Protein AF-A0A6N7CWQ5-F1 (afdb_monomer)

Nearest PDB structures (foldseek):
  4ajv-assembly1_A  TM=3.635E-01  e=2.392E-02  Mus musculus
  8r61-assembly6_P  TM=5.335E-01  e=4.070E-01  Homo sapiens
  2x1w-assembly1_N  TM=5.022E-01  e=2.916E-01  Homo sapiens
  3cm9-assembly1_A  TM=4.012E-01  e=1.929E+00  Homo sapiens

pLDDT: mean 80.39, std 14.47, range [28.25, 95.12]

Mean predicted aligned error: 8.42 Å

Sequence (255 aa):
MSEKRFNFAYVGDPPPGWTAHLKWSARILRLAGESIPDKELERELEREEQEQREMRAQRPPGRRVVPEFRKRPDAFLTTVDDDPVLHEPKLSIPFRTNNGLDLRFTRVKVYENGVGFDLVAREPDPDPTAGISFDTETINLGYRIRPDKAHKTRIRLVLAVSPTLGEHGYFGGAVLSNSFRQDDFPDDRNEPWLSGGGDSRGRVRDLGVIETRAHYFLSPVPTKSIVQVTVAYPEFGLKTTSIEFYAANLRPPRR

Foldseek 3Di:
DDPPPPPPPDPDDDDPVVVQVLLQVQVVCVLLVHDNPDPVSVVVVVVVVVVVVVVVVPDDPDQADDDPLQDDDPCLQPVDPPADFQDFQQDWAFWDWPVPWGWTWGRWTFHQWWIKIKIKTKDAQPDPPDDDDPDLPDADAFLADDPPDSSLRYKKKWKFAAWDQDPNGTGDGDIAISYNGQRPDDPDQPHKDKHWDDWDWDDPPVVNIIMTMTMIIIGDQRDFAKMKIWIHGVVNPTHITIDMDGSVSSDRPDD

Secondary structure (DSSP, 8-state):
----------SSSPPHHHHHHHHHHHHHHHHHTPPPS-HHHHHHHHHHHHHHHHHHHTSPSS-PPPPGGGPPPGGGSSS---S---B----EEE---SS--EEEEEEEEEETTEEEEEEEEEEE-S-TTSPPP-STTS----S---TTSS-----EEEEEES-EEETTEEE-SEEEE--S-TT---SSTTS-EEEEEEEEEEEETTTTEEEEEEEEEEES---SSEEEEEEEEGGGTEEEEEEEEEGGGGSPPP-

Radius of gyration: 19.63 Å; Cα contacts (8 Å, |Δi|>4): 475; chains: 1; bounding box: 60×44×48 Å

Structure (mmCIF, N/CA/C/O backbone):
data_AF-A0A6N7CWQ5-F1
#
_entry.id   AF-A0A6N7CWQ5-F1
#
loop_
_atom_site.group_PDB
_atom_site.id
_atom_site.type_symbol
_atom_site.label_atom_id
_atom_site.label_alt_id
_atom_site.label_comp_id
_atom_site.label_asym_id
_atom_site.label_entity_id
_atom_site.label_seq_id
_atom_site.pdbx_PDB_ins_code
_atom_site.Cartn_x
_atom_site.Cartn_y
_atom_site.Cartn_z
_atom_site.occupancy
_atom_site.B_iso_or_equiv
_atom_site.auth_seq_id
_atom_site.auth_comp_id
_atom_site.auth_asym_id
_atom_site.auth_atom_id
_atom_site.pdbx_PDB_model_num
ATOM 1 N N . MET A 1 1 ? -26.182 -13.958 -18.442 1.00 35.97 1 MET A N 1
ATOM 2 C CA . MET A 1 1 ? -26.090 -14.626 -17.125 1.00 35.97 1 MET A CA 1
ATOM 3 C C . MET A 1 1 ? -26.825 -13.752 -16.128 1.00 35.97 1 MET A C 1
ATOM 5 O O . MET A 1 1 ? -26.509 -12.575 -16.057 1.00 35.97 1 MET A O 1
ATOM 9 N N . SER A 1 2 ? -27.867 -14.268 -15.475 1.00 31.73 2 SER A N 1
ATOM 10 C CA . SER A 1 2 ? -28.721 -13.471 -14.587 1.00 31.73 2 SER A CA 1
ATOM 11 C C . SER A 1 2 ? -27.964 -13.080 -13.318 1.00 31.73 2 SER A C 1
ATOM 13 O O . SER A 1 2 ? -27.496 -13.961 -12.593 1.00 31.73 2 SER A O 1
ATOM 15 N N . GLU A 1 3 ? -27.883 -11.784 -13.030 1.00 30.81 3 GLU A N 1
ATOM 16 C CA . GLU A 1 3 ? -27.454 -11.267 -11.732 1.00 30.81 3 GLU A CA 1
ATOM 17 C C . GLU A 1 3 ? -28.433 -11.753 -10.655 1.00 30.81 3 GLU A C 1
ATOM 19 O O . GLU A 1 3 ? -29.550 -11.253 -10.528 1.00 30.81 3 GLU A O 1
ATOM 24 N N . LYS A 1 4 ? -28.038 -12.762 -9.874 1.00 28.25 4 LYS A N 1
ATOM 25 C CA . LYS A 1 4 ? -28.753 -13.098 -8.641 1.00 28.25 4 LYS A CA 1
ATOM 26 C C . LYS A 1 4 ? -28.396 -12.037 -7.601 1.00 28.25 4 LYS A C 1
ATOM 28 O O . LYS A 1 4 ? -27.382 -12.153 -6.920 1.00 28.25 4 LYS A O 1
ATOM 33 N N . ARG A 1 5 ? -29.220 -10.991 -7.498 1.00 31.61 5 ARG A N 1
ATOM 34 C CA . ARG A 1 5 ? -29.206 -10.077 -6.349 1.00 31.61 5 ARG A CA 1
ATOM 35 C C . ARG A 1 5 ? -29.659 -10.854 -5.116 1.00 31.61 5 ARG A C 1
ATOM 37 O O . ARG A 1 5 ? -30.839 -11.164 -4.979 1.00 31.61 5 ARG A O 1
ATOM 44 N N . PHE A 1 6 ? -28.726 -11.175 -4.229 1.00 32.91 6 PHE A N 1
ATOM 45 C CA . PHE A 1 6 ? -29.061 -11.599 -2.876 1.00 32.91 6 PHE A CA 1
ATOM 46 C C . PHE A 1 6 ? -29.305 -10.338 -2.043 1.00 32.91 6 PHE A C 1
ATOM 48 O O . PHE A 1 6 ? -28.366 -9.705 -1.569 1.00 32.91 6 PHE A O 1
ATOM 55 N N . ASN A 1 7 ? -30.571 -9.938 -1.915 1.00 37.53 7 ASN A N 1
ATOM 56 C CA . ASN A 1 7 ? -30.975 -8.922 -0.947 1.00 37.53 7 ASN A CA 1
ATOM 57 C C . ASN A 1 7 ? -30.961 -9.568 0.444 1.00 37.53 7 ASN A C 1
ATOM 59 O O . ASN A 1 7 ? -31.925 -10.228 0.826 1.00 37.53 7 ASN A O 1
ATOM 63 N N . PHE A 1 8 ? -29.879 -9.397 1.200 1.00 43.81 8 PHE A N 1
ATOM 64 C CA . PHE A 1 8 ? -29.897 -9.671 2.635 1.00 43.81 8 PHE A CA 1
ATOM 65 C C . PHE A 1 8 ? -30.475 -8.443 3.340 1.00 43.81 8 PHE A C 1
ATOM 67 O O . PHE A 1 8 ? -29.746 -7.533 3.720 1.00 43.81 8 PHE A O 1
ATOM 74 N N . ALA A 1 9 ? -31.800 -8.388 3.469 1.00 43.47 9 ALA A N 1
ATOM 75 C CA . ALA A 1 9 ? -32.417 -7.505 4.448 1.00 43.47 9 ALA A CA 1
ATOM 76 C C . ALA A 1 9 ? -32.269 -8.181 5.817 1.00 43.47 9 ALA A C 1
ATOM 78 O O . ALA A 1 9 ? -32.918 -9.194 6.081 1.00 43.47 9 ALA A O 1
ATOM 79 N N . TYR A 1 10 ? -31.376 -7.667 6.661 1.00 44.97 10 TYR A N 1
ATOM 80 C CA . TYR A 1 10 ? -31.364 -8.042 8.072 1.00 44.97 10 TYR A CA 1
ATOM 81 C C . TYR A 1 10 ? -32.631 -7.486 8.730 1.00 44.97 10 TYR A C 1
ATOM 83 O O . TYR A 1 10 ? -32.974 -6.318 8.553 1.00 44.97 10 TYR A O 1
ATOM 91 N N . VAL A 1 11 ? -33.343 -8.332 9.473 1.00 42.12 11 VAL A N 1
ATOM 92 C CA . VAL A 1 11 ? -34.404 -7.883 10.379 1.00 42.12 11 VAL A CA 1
ATOM 93 C C . VAL A 1 11 ? -33.740 -7.615 11.728 1.00 42.12 11 VAL A C 1
ATOM 95 O O . VAL A 1 11 ? -33.379 -8.558 12.428 1.00 42.12 11 VAL A O 1
ATOM 98 N N . GLY A 1 12 ? -33.552 -6.337 12.059 1.00 57.22 12 GLY A N 1
ATOM 99 C CA . GLY A 1 12 ? -32.842 -5.877 13.260 1.00 57.22 12 GLY A CA 1
ATOM 100 C C . GLY A 1 12 ? -31.445 -5.321 12.966 1.00 57.22 12 GLY A C 1
ATOM 101 O O . GLY A 1 12 ? -30.999 -5.325 11.818 1.00 57.22 12 GLY A O 1
ATOM 102 N N . ASP A 1 13 ? -30.766 -4.833 14.006 1.00 60.81 13 ASP A N 1
ATOM 103 C CA . ASP A 1 13 ? -29.409 -4.299 13.870 1.00 60.81 13 ASP A CA 1
ATOM 104 C C . ASP A 1 13 ? -28.429 -5.423 13.485 1.00 60.81 13 ASP A C 1
ATOM 106 O O . ASP A 1 13 ? -28.431 -6.488 14.117 1.00 60.81 13 ASP A O 1
ATOM 110 N N . PRO A 1 14 ? -27.582 -5.228 12.458 1.00 69.06 14 PRO A N 1
ATOM 111 C CA . PRO A 1 14 ? -26.591 -6.223 12.087 1.00 69.06 14 PRO A CA 1
ATOM 112 C C . PRO A 1 14 ? -25.614 -6.496 13.244 1.00 69.06 14 PRO A C 1
ATOM 114 O O . PRO A 1 14 ? -25.283 -5.584 14.010 1.00 69.06 14 PRO A O 1
ATOM 117 N N . PRO A 1 15 ? -25.088 -7.731 13.366 1.00 78.62 15 PRO A N 1
ATOM 118 C CA . PRO A 1 15 ? -24.106 -8.060 14.392 1.00 78.62 15 PRO A CA 1
ATOM 119 C C . PRO A 1 15 ? -22.894 -7.111 14.349 1.00 78.62 15 PRO A C 1
ATOM 121 O O . PRO A 1 15 ? -22.420 -6.788 13.256 1.00 78.62 15 PRO A O 1
ATOM 124 N N . PRO A 1 16 ? -22.297 -6.731 15.498 1.00 79.25 16 PRO A N 1
ATOM 125 C CA . PRO A 1 16 ? -21.165 -5.799 15.530 1.00 79.25 16 PRO A CA 1
ATOM 126 C C . PRO A 1 16 ? -19.983 -6.205 14.634 1.00 79.25 16 PRO A C 1
ATOM 128 O O . PRO A 1 16 ? -19.343 -5.350 14.024 1.00 79.25 16 PRO A O 1
ATOM 131 N N . GLY A 1 17 ? -19.709 -7.510 14.513 1.00 79.69 17 GLY A N 1
ATOM 132 C CA . GLY A 1 17 ? -18.660 -8.036 13.633 1.00 79.69 17 GLY A CA 1
ATOM 133 C C . GLY A 1 17 ? -18.952 -7.837 12.140 1.00 79.69 17 GLY A C 1
ATOM 134 O O . GLY A 1 17 ? -18.036 -7.536 11.377 1.00 79.69 17 GLY A O 1
ATOM 135 N N . TRP A 1 18 ? -20.220 -7.938 11.726 1.00 83.50 18 TRP A N 1
ATOM 136 C CA . TRP A 1 18 ? -20.648 -7.655 10.352 1.00 83.50 18 TRP A CA 1
ATOM 137 C C . TRP A 1 18 ? -20.498 -6.169 10.036 1.00 83.50 18 TRP A C 1
ATOM 139 O O . TRP A 1 18 ? -19.882 -5.808 9.038 1.00 83.50 18 TRP A O 1
ATOM 149 N N . THR A 1 19 ? -20.968 -5.299 10.931 1.00 84.88 19 THR A N 1
ATOM 150 C CA . THR A 1 19 ? -20.830 -3.843 10.788 1.00 84.88 19 THR A CA 1
ATOM 151 C C . THR A 1 19 ? -19.361 -3.421 10.705 1.00 84.88 19 THR A C 1
ATOM 153 O O . THR A 1 19 ? -18.986 -2.626 9.843 1.00 84.88 19 THR A O 1
ATOM 156 N N . ALA A 1 20 ? -18.496 -4.001 11.545 1.00 85.38 20 ALA A N 1
ATOM 157 C CA . ALA A 1 20 ? -17.058 -3.750 11.498 1.00 85.38 20 ALA A CA 1
ATOM 158 C C . ALA A 1 20 ? -16.427 -4.204 10.170 1.00 85.38 20 ALA A C 1
ATOM 160 O O . ALA A 1 20 ? -15.597 -3.483 9.611 1.00 85.38 20 ALA A O 1
ATOM 161 N N . HIS A 1 21 ? -16.834 -5.365 9.650 1.00 87.69 21 HIS A N 1
ATOM 162 C CA . HIS A 1 21 ? -16.406 -5.851 8.339 1.00 87.69 21 HIS A CA 1
ATOM 163 C C . HIS A 1 21 ? -16.871 -4.930 7.204 1.00 87.69 21 HIS A C 1
ATOM 165 O O . HIS A 1 21 ? -16.056 -4.537 6.370 1.00 87.69 21 HIS A O 1
ATOM 171 N N . LEU A 1 22 ? -18.144 -4.524 7.192 1.00 89.50 22 LEU A N 1
ATOM 172 C CA . LEU A 1 22 ? -18.682 -3.609 6.185 1.00 89.50 22 LEU A CA 1
ATOM 173 C C . LEU A 1 22 ? -17.919 -2.284 6.171 1.00 89.50 22 LEU A C 1
ATOM 175 O O . LEU A 1 22 ? -17.468 -1.845 5.113 1.00 89.50 22 LEU A O 1
ATOM 179 N N . LYS A 1 23 ? -17.706 -1.680 7.345 1.00 90.00 23 LYS A N 1
ATOM 180 C CA . LYS A 1 23 ? -16.960 -0.423 7.475 1.00 90.00 23 LYS A CA 1
ATOM 181 C C . LYS A 1 23 ? -15.514 -0.561 7.009 1.00 90.00 23 LYS A C 1
ATOM 183 O O . LYS A 1 23 ? -15.007 0.315 6.309 1.00 90.00 23 LYS A O 1
ATOM 188 N N . TRP A 1 24 ? -14.854 -1.666 7.352 1.00 90.69 24 TRP A N 1
ATOM 189 C CA . TRP A 1 24 ? -13.504 -1.964 6.877 1.00 90.69 24 TRP A CA 1
ATOM 190 C C . TRP A 1 24 ? -13.457 -2.104 5.348 1.00 90.69 24 TRP A C 1
ATOM 192 O O . TRP A 1 24 ? -12.655 -1.436 4.695 1.00 90.69 24 TRP A O 1
ATOM 202 N N . SER A 1 25 ? -14.370 -2.879 4.763 1.00 89.38 25 SER A N 1
ATOM 203 C CA . SER A 1 25 ? -14.467 -3.082 3.313 1.00 89.38 25 SER A CA 1
ATOM 204 C C . SER A 1 25 ? -14.767 -1.777 2.569 1.00 89.38 25 SER A C 1
ATOM 206 O O . SER A 1 25 ? -14.136 -1.485 1.554 1.00 89.38 25 SER A O 1
ATOM 208 N N . ALA A 1 26 ? -15.659 -0.938 3.099 1.00 90.94 26 ALA A N 1
ATOM 209 C CA . ALA A 1 26 ? -15.965 0.369 2.522 1.00 90.94 26 ALA A CA 1
ATOM 210 C C . ALA A 1 26 ? -14.763 1.325 2.542 1.00 90.94 26 ALA A C 1
ATOM 212 O O . ALA A 1 26 ? -14.552 2.053 1.572 1.00 90.94 26 ALA A O 1
ATOM 213 N N . ARG A 1 27 ? -13.922 1.288 3.589 1.00 90.69 27 ARG A N 1
ATOM 214 C CA . ARG A 1 27 ? -12.658 2.050 3.622 1.00 90.69 27 ARG A CA 1
ATOM 215 C C . ARG A 1 27 ? -11.710 1.621 2.503 1.00 90.69 27 ARG A C 1
ATOM 217 O O . ARG A 1 27 ? -11.135 2.486 1.845 1.00 90.69 27 ARG A O 1
ATOM 224 N N . ILE A 1 28 ? -11.576 0.315 2.256 1.00 89.69 28 ILE A N 1
ATOM 225 C CA . ILE A 1 28 ? -10.759 -0.206 1.150 1.00 89.69 28 ILE A CA 1
ATOM 226 C C . ILE A 1 28 ? -11.309 0.270 -0.199 1.00 89.69 28 ILE A C 1
ATOM 228 O O . ILE A 1 28 ? -10.545 0.817 -0.990 1.00 89.69 28 ILE A O 1
ATOM 232 N N . LEU A 1 29 ? -12.618 0.123 -0.441 1.00 89.25 29 LEU A N 1
ATOM 233 C CA . LEU A 1 29 ? -13.261 0.559 -1.689 1.00 89.25 29 LEU A CA 1
ATOM 234 C C . LEU A 1 29 ? -13.058 2.059 -1.937 1.00 89.25 29 LEU A C 1
ATOM 236 O O . LEU A 1 29 ? -12.601 2.446 -3.010 1.00 89.25 29 LEU A O 1
ATOM 240 N N . ARG A 1 30 ? -13.291 2.897 -0.920 1.00 87.81 30 ARG A N 1
ATOM 241 C CA . ARG A 1 30 ? -13.072 4.349 -1.002 1.00 87.81 30 ARG A CA 1
ATOM 242 C C . ARG A 1 30 ? -11.642 4.685 -1.410 1.00 87.81 30 ARG A C 1
ATOM 244 O O . ARG A 1 30 ? -11.429 5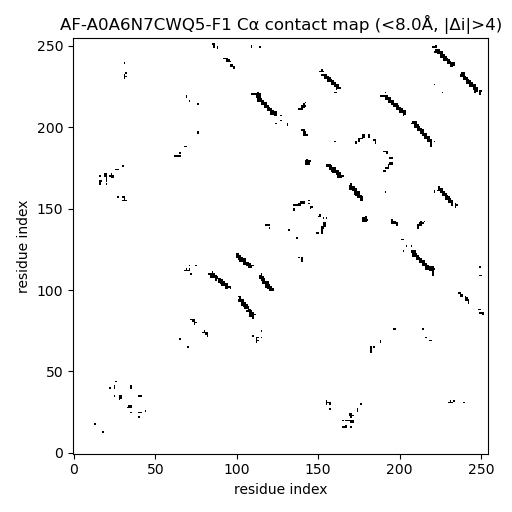.463 -2.336 1.00 87.81 30 ARG A O 1
ATOM 251 N N . LEU A 1 31 ? -10.658 4.098 -0.726 1.00 86.19 31 LEU A N 1
ATOM 252 C CA . LEU A 1 31 ? -9.240 4.343 -1.002 1.00 86.19 31 LEU A CA 1
ATOM 253 C C . LEU A 1 31 ? -8.804 3.783 -2.359 1.00 86.19 31 LEU A C 1
ATOM 255 O O . LEU A 1 31 ? -7.906 4.344 -2.982 1.00 86.19 31 LEU A O 1
ATOM 259 N N . ALA A 1 32 ? -9.457 2.724 -2.836 1.00 84.88 32 ALA A N 1
ATOM 260 C CA . ALA A 1 32 ? -9.294 2.177 -4.178 1.00 84.88 32 ALA A CA 1
ATOM 261 C C . ALA A 1 32 ? -10.001 3.009 -5.267 1.00 84.88 32 ALA A C 1
ATOM 263 O O . ALA A 1 32 ? -9.770 2.769 -6.451 1.00 84.88 32 ALA A O 1
ATOM 264 N N . GLY A 1 33 ? -10.793 4.024 -4.897 1.00 82.56 33 GLY A N 1
ATOM 265 C CA . GLY A 1 33 ? -11.571 4.840 -5.833 1.00 82.56 33 GLY A CA 1
ATOM 266 C C . GLY A 1 33 ? -12.791 4.119 -6.411 1.00 82.56 33 GLY A C 1
ATOM 267 O O . GLY A 1 33 ? -13.306 4.538 -7.443 1.00 82.56 33 GLY A O 1
ATOM 268 N N . GLU A 1 34 ? -13.231 3.044 -5.761 1.00 84.62 34 GLU A N 1
ATOM 269 C CA . GLU A 1 34 ? -14.404 2.260 -6.132 1.00 84.62 34 GLU A CA 1
ATOM 270 C C . GLU A 1 34 ? -15.658 2.802 -5.436 1.00 84.62 34 GLU A C 1
ATOM 272 O O . GLU A 1 34 ? -15.599 3.377 -4.345 1.00 84.62 34 GLU A O 1
ATOM 277 N N . SER A 1 35 ? -16.822 2.595 -6.052 1.00 85.81 35 SER A N 1
ATOM 278 C CA . SER A 1 35 ? -18.096 3.002 -5.457 1.00 85.81 35 SER A CA 1
ATOM 279 C C . SER A 1 35 ? -18.410 2.177 -4.209 1.00 85.81 35 SER A C 1
ATOM 281 O O . SER A 1 35 ? -18.414 0.945 -4.273 1.00 85.81 35 SER A O 1
ATOM 283 N N . ILE A 1 36 ? -18.763 2.839 -3.106 1.00 89.81 36 ILE A N 1
ATOM 284 C CA . ILE A 1 36 ? -19.319 2.166 -1.930 1.00 89.81 36 ILE A CA 1
ATOM 285 C C . ILE A 1 36 ? -20.810 1.883 -2.199 1.00 89.81 36 ILE A C 1
ATOM 287 O O . ILE A 1 36 ? -21.558 2.825 -2.477 1.00 89.81 36 ILE A O 1
ATOM 291 N N . PRO A 1 37 ? -21.271 0.616 -2.136 1.00 86.81 37 PRO A N 1
ATOM 292 C CA . PRO A 1 37 ? -22.675 0.283 -2.401 1.00 86.81 37 PRO A CA 1
ATOM 293 C C . PRO A 1 37 ? -23.654 0.889 -1.386 1.00 86.81 37 PRO A C 1
ATOM 295 O O . PRO A 1 37 ? -24.758 1.287 -1.753 1.00 86.81 37 PRO A O 1
ATOM 298 N N . ASP A 1 38 ? -23.247 0.960 -0.118 1.00 88.19 38 ASP A N 1
ATOM 299 C CA . ASP A 1 38 ? -24.038 1.506 0.982 1.00 88.19 38 ASP A CA 1
ATOM 300 C C . ASP A 1 38 ? -23.817 3.023 1.119 1.00 88.19 38 ASP A C 1
ATOM 302 O O . ASP A 1 38 ? -22.726 3.489 1.457 1.00 88.19 38 ASP A O 1
ATOM 306 N N . LYS A 1 39 ? -24.873 3.800 0.857 1.00 88.56 39 LYS A N 1
ATOM 307 C CA . LYS A 1 39 ? -24.839 5.269 0.886 1.00 88.56 39 LYS A CA 1
ATOM 308 C C . LYS A 1 39 ? -24.814 5.861 2.288 1.00 88.56 39 LYS A C 1
ATOM 310 O O . LYS A 1 39 ? -24.352 6.991 2.445 1.00 88.56 39 LYS A O 1
ATOM 315 N N . GLU A 1 40 ? -25.298 5.147 3.295 1.00 89.25 40 GLU A N 1
ATOM 316 C CA . GLU A 1 40 ? -25.188 5.603 4.680 1.00 89.25 40 GLU A CA 1
ATOM 317 C C . GLU A 1 40 ? -23.746 5.457 5.156 1.00 89.25 40 GLU A C 1
ATOM 319 O O . GLU A 1 40 ? -23.171 6.410 5.687 1.00 89.25 40 GLU A O 1
ATOM 324 N N . LEU A 1 41 ? -23.126 4.318 4.841 1.00 89.25 41 LEU A N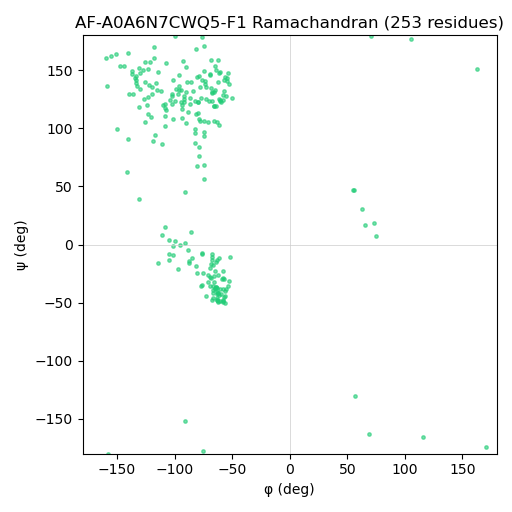 1
ATOM 325 C CA . LEU A 1 41 ? -21.725 4.057 5.148 1.00 89.25 41 LEU A CA 1
ATOM 326 C C . LEU A 1 41 ? -20.772 4.993 4.387 1.00 89.25 41 LEU A C 1
ATOM 328 O O . LEU A 1 41 ? -19.785 5.467 4.949 1.00 89.25 41 LEU A O 1
ATOM 332 N N . GLU A 1 42 ? -21.076 5.310 3.125 1.00 90.38 42 GLU A N 1
ATOM 333 C CA . GLU A 1 42 ? -20.329 6.306 2.345 1.00 90.38 42 GLU A CA 1
ATOM 334 C C . GLU A 1 42 ? -20.321 7.678 3.038 1.00 90.38 42 GLU A C 1
ATOM 336 O O . GLU A 1 42 ? -19.246 8.246 3.250 1.00 90.38 42 GLU A O 1
ATOM 341 N N . ARG A 1 43 ? -21.493 8.169 3.468 1.00 92.50 43 ARG A N 1
ATOM 342 C CA . ARG A 1 43 ? -21.635 9.444 4.196 1.00 92.50 43 ARG A CA 1
ATOM 343 C C . ARG A 1 43 ? -20.952 9.420 5.558 1.00 92.50 43 ARG A C 1
ATOM 345 O O . ARG A 1 43 ? -20.396 10.428 5.987 1.00 92.50 43 ARG A O 1
ATOM 352 N N . GLU A 1 44 ? -20.996 8.294 6.264 1.00 92.31 44 GLU A N 1
ATOM 353 C CA . GLU A 1 44 ? -20.278 8.139 7.529 1.00 92.31 44 GLU A CA 1
ATOM 354 C C . GLU A 1 44 ? -18.770 8.318 7.330 1.00 92.31 44 GLU A C 1
ATOM 356 O O . GLU A 1 44 ? -18.160 9.131 8.022 1.00 92.31 44 GLU A O 1
ATOM 361 N N . LEU A 1 45 ? -18.188 7.644 6.333 1.00 90.81 45 LEU A N 1
ATOM 362 C CA . LEU A 1 45 ? -16.767 7.780 6.007 1.00 90.81 45 LEU A CA 1
ATOM 363 C C . LEU A 1 45 ? -16.402 9.185 5.499 1.00 90.81 45 LEU A C 1
ATOM 365 O O . LEU A 1 45 ? -15.292 9.650 5.749 1.00 90.81 45 LEU A O 1
ATOM 369 N N . GLU A 1 46 ? -17.311 9.878 4.805 1.00 90.56 46 GLU A N 1
ATOM 370 C CA . GLU A 1 46 ? -17.117 11.287 4.426 1.00 90.56 46 GLU A CA 1
ATOM 371 C C . GLU A 1 46 ? -17.006 12.205 5.642 1.00 90.56 46 GLU A C 1
ATOM 373 O O . GLU A 1 46 ? -16.123 13.063 5.667 1.00 90.56 46 GLU A O 1
ATOM 378 N N . ARG A 1 47 ? -17.856 12.007 6.656 1.00 91.81 47 ARG A N 1
ATOM 379 C CA . ARG A 1 47 ? -17.786 12.768 7.911 1.00 91.81 47 ARG A CA 1
ATOM 380 C C . ARG A 1 47 ? -16.478 12.504 8.651 1.00 91.81 47 ARG A C 1
ATOM 382 O O . ARG A 1 47 ? -15.795 13.463 8.992 1.00 91.81 47 ARG A O 1
ATOM 389 N N . GLU A 1 48 ? -16.082 11.237 8.804 1.00 90.19 48 GLU A N 1
ATOM 390 C CA . GLU A 1 48 ? -14.798 10.880 9.433 1.00 90.19 48 GLU A CA 1
ATOM 391 C C . GLU A 1 48 ? -13.612 11.541 8.715 1.00 90.19 48 GLU A C 1
ATOM 393 O O . GLU A 1 48 ? -12.703 12.082 9.345 1.00 90.19 48 GLU A O 1
ATOM 398 N N . GLU A 1 49 ? -13.606 11.519 7.380 1.00 85.25 49 GLU A N 1
ATOM 399 C CA . GLU A 1 49 ? -12.529 12.136 6.609 1.00 85.25 49 GLU A CA 1
ATOM 400 C C . GLU A 1 49 ? -12.519 13.661 6.763 1.00 85.25 49 GLU A C 1
ATOM 402 O O . GLU A 1 49 ? -11.444 14.260 6.862 1.00 85.25 49 GLU A O 1
ATOM 407 N N . GLN A 1 50 ? -13.694 14.290 6.788 1.00 86.19 50 GLN A N 1
ATOM 408 C CA . GLN A 1 50 ? -13.827 15.727 6.987 1.00 86.19 50 GLN A CA 1
ATOM 409 C C . GLN A 1 50 ? -13.316 16.146 8.371 1.00 86.19 50 GLN A C 1
ATOM 411 O O . GLN A 1 50 ? -12.483 17.047 8.454 1.00 86.19 50 GLN A O 1
ATOM 416 N N . GLU A 1 51 ? -13.699 15.432 9.429 1.00 88.44 51 GLU A N 1
ATOM 417 C CA . GLU A 1 51 ? -13.185 15.645 10.787 1.00 88.44 51 GLU A CA 1
ATOM 418 C C . GLU A 1 51 ? -11.658 15.505 10.832 1.00 88.44 51 GLU A C 1
ATOM 420 O O . GLU A 1 51 ? -10.952 16.370 11.354 1.00 88.44 51 GLU A O 1
ATOM 425 N N . GLN A 1 52 ? -11.105 14.468 10.193 1.00 82.50 52 GLN A N 1
ATOM 426 C CA . GLN A 1 52 ? -9.654 14.302 10.092 1.00 82.50 52 GLN A CA 1
ATOM 427 C C . GLN A 1 52 ? -8.984 15.432 9.304 1.00 82.50 52 GLN A C 1
ATOM 429 O O . GLN A 1 52 ? -7.850 15.813 9.601 1.00 82.50 52 GLN A O 1
ATOM 434 N N . ARG A 1 53 ? -9.614 15.946 8.243 1.00 81.19 53 ARG A N 1
ATOM 435 C CA . ARG A 1 53 ? -9.090 17.086 7.474 1.00 81.19 53 ARG A CA 1
ATOM 436 C C . ARG A 1 53 ? -9.087 18.356 8.316 1.00 81.19 53 ARG A C 1
ATOM 438 O O . ARG A 1 53 ? -8.095 19.078 8.282 1.00 81.19 53 ARG A O 1
ATOM 445 N N . GLU A 1 54 ? -10.133 18.596 9.094 1.00 85.62 54 GLU A N 1
ATOM 446 C CA . GLU A 1 54 ? -10.241 19.745 9.994 1.00 85.62 54 GLU A CA 1
ATOM 447 C C . GLU A 1 54 ? -9.218 19.672 11.128 1.00 85.62 54 GLU A C 1
ATOM 449 O O . GLU A 1 54 ? -8.472 20.629 11.333 1.00 85.62 54 GLU A O 1
ATOM 454 N N . MET A 1 55 ? -9.072 18.512 11.779 1.00 81.50 55 MET A N 1
ATOM 455 C CA . MET A 1 55 ? -8.011 18.287 12.768 1.00 81.50 55 MET A CA 1
ATOM 456 C C . MET A 1 55 ? -6.619 18.537 12.176 1.00 81.50 55 MET A C 1
ATOM 458 O O . MET A 1 55 ? -5.757 19.131 12.821 1.00 81.50 55 MET A O 1
ATOM 462 N N . ARG A 1 56 ? -6.385 18.119 10.924 1.00 76.62 56 ARG A N 1
ATOM 463 C CA . ARG A 1 56 ? -5.122 18.375 10.214 1.00 76.62 56 ARG A CA 1
ATOM 464 C C . ARG A 1 56 ? -4.933 19.846 9.856 1.00 76.62 56 ARG A C 1
ATOM 466 O O . ARG A 1 56 ? -3.801 20.319 9.896 1.00 76.62 56 ARG A O 1
ATOM 473 N N . ALA A 1 57 ? -6.001 20.559 9.508 1.00 76.50 57 ALA A N 1
ATOM 474 C CA . ALA A 1 57 ? -5.964 21.982 9.181 1.00 76.50 57 ALA A CA 1
ATOM 475 C C . ALA A 1 57 ? -5.678 22.863 10.408 1.00 76.50 57 ALA A C 1
ATOM 477 O O . ALA A 1 57 ? -5.083 23.925 10.260 1.00 76.50 57 ALA A O 1
ATOM 478 N N . GLN A 1 58 ? -6.048 22.408 11.609 1.00 79.94 58 GLN A N 1
ATOM 479 C CA . GLN A 1 58 ? -5.755 23.094 12.873 1.00 79.94 58 GLN A CA 1
ATOM 480 C C . GLN A 1 58 ? -4.295 22.940 13.334 1.00 79.94 58 GLN A C 1
ATOM 482 O O . GLN A 1 58 ? -3.884 23.580 14.303 1.00 79.94 58 GLN A O 1
ATOM 487 N N . ARG A 1 59 ? -3.490 22.096 12.672 1.00 73.44 59 ARG A N 1
ATOM 488 C CA . ARG A 1 59 ? -2.083 21.897 13.047 1.00 73.44 59 ARG A CA 1
ATOM 489 C C . ARG A 1 59 ? -1.253 23.155 12.739 1.00 73.44 59 ARG A C 1
ATOM 491 O O . ARG A 1 59 ? -1.510 23.814 11.729 1.00 73.44 59 ARG A O 1
ATOM 498 N N . PRO A 1 60 ? -0.234 23.480 13.562 1.00 72.69 60 PRO A N 1
ATOM 499 C CA . PRO A 1 60 ? 0.611 24.648 13.343 1.00 72.69 60 PRO A CA 1
ATOM 500 C C . PRO A 1 60 ? 1.231 24.661 11.937 1.00 72.69 60 PRO A C 1
ATOM 502 O O . PRO A 1 60 ? 1.668 23.611 11.454 1.00 72.69 60 PRO A O 1
ATOM 505 N N . PRO A 1 61 ? 1.314 25.831 11.281 1.00 59.28 61 PRO A N 1
ATOM 506 C CA . PRO A 1 61 ? 1.946 25.946 9.976 1.00 59.28 61 PRO A CA 1
ATOM 507 C C . PRO A 1 61 ? 3.447 25.649 10.088 1.00 59.28 61 PRO A C 1
ATOM 509 O O . PRO A 1 61 ? 4.184 26.331 10.796 1.00 59.28 61 PRO A O 1
ATOM 512 N N . GLY A 1 62 ? 3.906 24.620 9.378 1.00 62.16 62 GLY A N 1
ATOM 513 C CA . GLY A 1 62 ? 5.309 24.217 9.347 1.00 62.16 62 GLY A CA 1
ATOM 514 C C . GLY A 1 62 ? 5.478 22.793 8.823 1.00 62.16 62 GLY A C 1
ATOM 515 O O . GLY A 1 62 ? 4.595 21.952 8.971 1.00 62.16 62 GLY A O 1
ATOM 516 N N . ARG A 1 63 ? 6.622 22.507 8.191 1.00 67.94 63 ARG A N 1
ATOM 517 C CA . ARG A 1 63 ? 6.950 21.152 7.732 1.00 67.94 63 ARG A CA 1
ATOM 518 C C . ARG A 1 63 ? 7.331 20.320 8.957 1.00 67.94 63 ARG A C 1
ATOM 520 O O . ARG A 1 63 ? 8.405 20.528 9.517 1.00 67.94 63 ARG A O 1
ATOM 527 N N . ARG A 1 64 ? 6.456 19.407 9.394 1.00 81.12 64 ARG A N 1
ATOM 528 C CA . ARG A 1 64 ? 6.772 18.483 10.494 1.00 81.12 64 ARG A CA 1
ATOM 529 C C . ARG A 1 64 ? 8.016 17.672 10.121 1.00 81.12 64 ARG A C 1
ATOM 531 O O . ARG A 1 64 ? 8.086 17.101 9.031 1.00 81.12 64 ARG A O 1
ATOM 538 N N . VAL A 1 65 ? 9.004 17.646 11.011 1.00 85.81 65 VAL A N 1
ATOM 539 C CA . VAL A 1 65 ? 10.208 16.827 10.837 1.00 85.81 65 VAL A CA 1
ATOM 540 C C . VAL A 1 65 ? 9.857 15.400 11.230 1.00 85.81 65 VAL A C 1
ATOM 542 O O . VAL A 1 65 ? 9.393 15.171 12.345 1.00 85.81 65 VAL A O 1
ATOM 545 N N . VAL A 1 66 ? 10.045 14.454 10.309 1.00 86.69 66 VAL A N 1
ATOM 546 C CA . VAL A 1 66 ? 9.794 13.031 10.573 1.00 86.69 66 VAL A CA 1
ATOM 547 C C . VAL A 1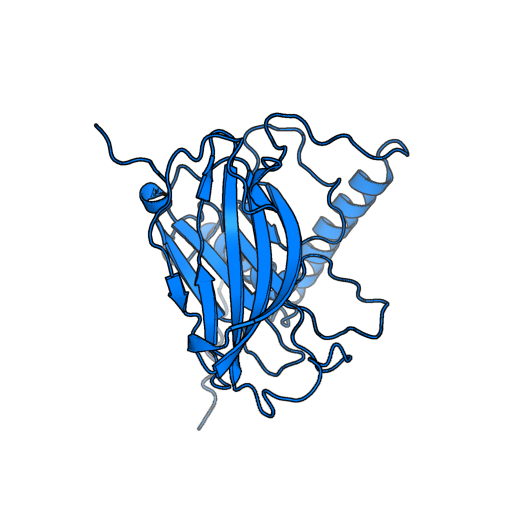 66 ? 10.717 12.577 11.712 1.00 86.69 66 VAL A C 1
ATOM 549 O O . VAL A 1 66 ? 11.931 12.740 11.57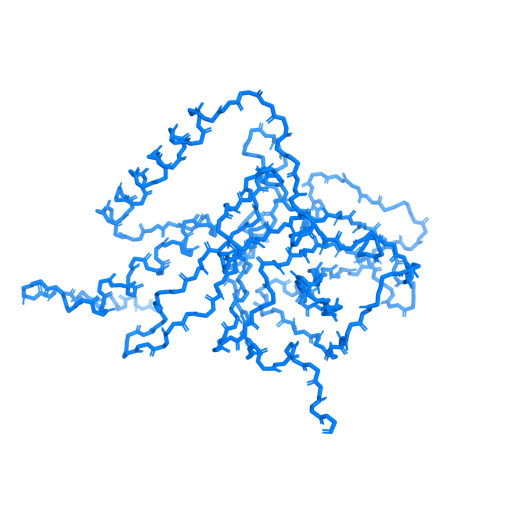8 1.00 86.69 66 VAL A O 1
ATOM 552 N N . PRO A 1 67 ? 10.184 12.022 12.816 1.00 88.44 67 PRO A N 1
ATOM 553 C CA . PRO A 1 67 ? 11.004 11.531 13.914 1.00 88.44 67 PRO A CA 1
ATOM 554 C C . PRO A 1 67 ? 11.931 10.405 13.461 1.00 88.44 67 PRO A C 1
ATOM 556 O O . PRO A 1 67 ? 11.539 9.584 12.632 1.00 88.44 67 PRO A O 1
ATOM 559 N N . GLU A 1 68 ? 13.115 10.303 14.065 1.00 87.38 68 GLU A N 1
ATOM 560 C CA . GLU A 1 68 ? 14.131 9.309 13.684 1.00 87.38 68 GLU A CA 1
ATOM 561 C C . GLU A 1 68 ? 13.592 7.867 13.714 1.00 87.38 68 GLU A C 1
ATOM 563 O O . GLU A 1 68 ? 13.812 7.077 12.801 1.00 87.38 68 GLU A O 1
ATOM 568 N N . PHE A 1 69 ? 12.741 7.546 14.694 1.00 86.62 69 PHE A N 1
ATOM 569 C CA . PHE A 1 69 ? 12.108 6.228 14.810 1.00 86.62 69 PHE A CA 1
ATOM 570 C C . PHE A 1 69 ? 11.099 5.895 13.691 1.00 86.62 69 PHE A C 1
ATOM 572 O O . PHE A 1 69 ? 10.614 4.768 13.645 1.00 86.62 69 PHE A O 1
ATOM 579 N N . ARG A 1 70 ? 10.745 6.852 12.822 1.00 87.88 70 ARG A N 1
ATOM 580 C CA . ARG A 1 70 ? 9.921 6.649 11.612 1.00 87.88 70 ARG A CA 1
ATOM 581 C C . ARG A 1 70 ? 10.684 6.911 10.324 1.00 87.88 70 ARG A C 1
ATOM 583 O O . ARG A 1 70 ? 10.183 6.592 9.244 1.00 87.88 70 ARG A O 1
ATOM 590 N N . LYS A 1 71 ? 11.832 7.578 10.422 1.00 85.62 71 LYS A N 1
ATOM 591 C CA . LYS A 1 71 ? 12.583 8.057 9.274 1.00 85.62 71 LYS A CA 1
ATOM 592 C C . LYS A 1 71 ? 13.087 6.849 8.500 1.00 85.62 71 LYS A C 1
ATOM 594 O O . LYS A 1 71 ? 13.817 6.022 9.031 1.00 85.62 71 LYS A O 1
ATOM 599 N N . ARG A 1 72 ? 12.674 6.727 7.242 1.00 83.19 72 ARG A N 1
ATOM 600 C CA . ARG A 1 72 ? 13.241 5.692 6.378 1.00 83.19 72 ARG A CA 1
ATOM 601 C C . ARG A 1 72 ? 14.773 5.862 6.318 1.00 83.19 72 ARG A C 1
ATOM 603 O O . ARG A 1 72 ? 15.218 7.010 6.255 1.00 83.19 72 ARG A O 1
ATOM 610 N N . PRO A 1 73 ? 15.535 4.764 6.306 1.00 79.31 73 PRO A N 1
ATOM 611 C CA . PRO A 1 73 ? 16.981 4.787 6.093 1.00 79.31 73 PRO A CA 1
ATOM 612 C C . PRO A 1 73 ? 17.347 5.542 4.806 1.00 79.31 73 PRO A C 1
ATOM 614 O O . PRO A 1 73 ? 16.584 5.498 3.838 1.00 79.31 73 PRO A O 1
ATOM 617 N N . ASP A 1 74 ? 18.491 6.221 4.751 1.00 68.06 74 ASP A N 1
ATOM 618 C CA . ASP A 1 74 ? 18.897 6.960 3.541 1.00 68.06 74 ASP A CA 1
ATOM 619 C C . ASP A 1 74 ? 19.296 5.977 2.421 1.00 68.06 74 ASP A C 1
ATOM 621 O O . ASP A 1 74 ? 18.958 6.181 1.247 1.00 68.06 74 ASP A O 1
ATOM 625 N N . ALA A 1 75 ? 19.860 4.826 2.812 1.00 59.84 75 ALA A N 1
ATOM 626 C CA . ALA A 1 75 ? 20.124 3.667 1.954 1.00 59.84 75 ALA A CA 1
ATOM 627 C C . ALA A 1 75 ? 18.857 3.038 1.340 1.00 59.84 75 ALA A C 1
ATOM 629 O O . ALA A 1 75 ? 18.932 2.209 0.438 1.00 59.84 75 ALA A O 1
ATOM 630 N N . PHE A 1 76 ? 17.660 3.417 1.797 1.00 59.31 76 PHE A N 1
ATOM 631 C CA . PHE A 1 76 ? 16.406 2.924 1.227 1.00 59.31 76 PHE A CA 1
ATOM 632 C C . PHE A 1 76 ? 16.187 3.386 -0.226 1.00 59.31 76 PHE A C 1
ATOM 634 O O . PHE A 1 76 ? 15.490 2.719 -0.989 1.00 59.31 76 PHE A O 1
ATOM 641 N N . LEU A 1 77 ? 16.756 4.533 -0.618 1.00 60.59 77 LEU A N 1
ATOM 642 C CA . LEU A 1 77 ? 16.619 5.094 -1.971 1.00 60.59 77 LEU A CA 1
ATOM 643 C C . LEU A 1 77 ? 17.872 4.914 -2.836 1.00 60.59 77 LEU A C 1
ATOM 645 O O . LEU A 1 77 ? 17.837 5.222 -4.028 1.00 60.59 77 LEU A O 1
ATOM 649 N N . THR A 1 78 ? 18.974 4.444 -2.254 1.00 54.09 78 THR A N 1
ATOM 650 C CA . THR A 1 78 ? 20.259 4.274 -2.933 1.00 54.09 78 THR A CA 1
ATOM 651 C C . THR A 1 78 ? 20.661 2.800 -2.928 1.00 54.09 78 THR A C 1
ATOM 653 O O . THR A 1 78 ? 20.149 1.985 -2.171 1.00 54.09 78 THR A O 1
ATOM 656 N N . THR A 1 79 ? 21.565 2.410 -3.821 1.00 49.69 79 THR A N 1
ATOM 657 C CA . THR A 1 79 ? 22.141 1.053 -3.838 1.00 49.69 79 THR A CA 1
ATOM 658 C C . THR A 1 79 ? 23.347 0.919 -2.902 1.00 49.69 79 THR A C 1
ATOM 660 O O . THR A 1 79 ? 24.094 -0.048 -3.020 1.00 49.69 79 THR A O 1
ATOM 663 N N . VAL A 1 80 ? 23.590 1.912 -2.042 1.00 48.22 80 VAL A N 1
ATOM 664 C CA . VAL A 1 80 ? 24.732 1.968 -1.124 1.00 48.22 80 VAL A CA 1
ATOM 665 C C . VAL A 1 80 ? 24.179 1.744 0.280 1.00 48.22 80 VAL A C 1
ATOM 667 O O . VAL A 1 80 ? 23.521 2.618 0.840 1.00 48.22 80 VAL A O 1
ATOM 670 N N . ASP A 1 81 ? 24.361 0.526 0.790 1.00 50.56 81 ASP A N 1
ATOM 671 C CA . ASP A 1 81 ? 23.822 0.063 2.073 1.00 50.56 81 ASP A CA 1
ATOM 672 C C . ASP A 1 81 ? 24.671 0.584 3.251 1.00 50.56 81 ASP A C 1
ATOM 674 O O . ASP A 1 81 ? 25.455 -0.162 3.835 1.00 50.56 81 ASP A O 1
ATOM 678 N N . ASP A 1 82 ? 24.531 1.866 3.600 1.00 54.28 82 ASP A N 1
ATOM 679 C CA . ASP A 1 82 ? 25.146 2.417 4.823 1.00 54.28 82 ASP A CA 1
ATOM 680 C C . ASP A 1 82 ? 24.319 2.097 6.089 1.00 54.28 82 ASP A C 1
ATOM 682 O O . ASP A 1 82 ? 24.866 2.010 7.189 1.00 54.28 82 ASP A O 1
ATOM 686 N N . ASP A 1 83 ? 23.010 1.850 5.944 1.00 65.19 83 ASP A N 1
ATOM 687 C CA . ASP A 1 83 ? 22.123 1.462 7.046 1.00 65.19 83 ASP A CA 1
ATOM 688 C C . ASP A 1 83 ? 21.960 -0.071 7.122 1.00 65.19 83 ASP A C 1
ATOM 690 O O . ASP A 1 83 ? 21.668 -0.710 6.104 1.00 65.19 83 ASP A O 1
ATOM 694 N N . PRO A 1 84 ? 22.086 -0.701 8.309 1.00 75.25 84 PRO A N 1
ATOM 695 C CA . PRO A 1 84 ? 22.091 -2.154 8.425 1.00 75.25 84 PRO A CA 1
ATOM 696 C C . PRO A 1 84 ? 20.701 -2.741 8.159 1.00 75.25 84 PRO A C 1
ATOM 698 O O . PRO A 1 84 ? 19.802 -2.700 9.005 1.00 75.25 84 PRO A O 1
ATOM 701 N N . VAL A 1 85 ? 20.531 -3.350 6.985 1.00 85.69 85 VAL A N 1
ATOM 702 C CA . VAL A 1 85 ? 19.366 -4.186 6.687 1.00 85.69 85 VAL A CA 1
ATOM 703 C C . VAL A 1 85 ? 19.383 -5.400 7.619 1.00 85.69 85 VAL A C 1
ATOM 705 O O . VAL A 1 85 ? 20.314 -6.204 7.608 1.00 85.69 85 VAL A O 1
ATOM 708 N N . LEU A 1 86 ? 18.343 -5.548 8.439 1.00 88.62 86 LEU A N 1
ATOM 709 C CA . LEU A 1 86 ? 18.234 -6.642 9.407 1.00 88.62 86 LEU A CA 1
ATOM 710 C C . LEU A 1 86 ? 17.835 -7.957 8.739 1.00 88.62 86 LEU A C 1
ATOM 712 O O . LEU A 1 86 ? 18.240 -9.037 9.174 1.00 88.62 86 LEU A O 1
ATOM 716 N N . HIS A 1 87 ? 16.984 -7.873 7.717 1.00 89.81 87 HIS A N 1
ATOM 717 C CA . HIS A 1 87 ? 16.467 -9.033 7.011 1.00 89.81 87 HIS A CA 1
ATOM 718 C C . HIS A 1 87 ? 15.962 -8.657 5.613 1.00 89.81 87 HIS A C 1
ATOM 720 O O . HIS A 1 87 ? 15.236 -7.680 5.452 1.00 89.81 87 HIS A O 1
ATOM 726 N N . GLU A 1 88 ? 16.293 -9.470 4.611 1.00 91.25 88 GLU A N 1
ATOM 727 C CA . GLU A 1 88 ? 15.781 -9.339 3.242 1.00 91.25 88 GLU A CA 1
ATOM 728 C C . GLU A 1 88 ? 15.001 -10.597 2.862 1.00 91.25 88 GLU A C 1
ATOM 730 O O . GLU A 1 88 ? 15.576 -11.570 2.352 1.00 91.25 88 GLU A O 1
ATOM 735 N N . PRO A 1 89 ? 13.689 -10.642 3.142 1.00 89.50 89 PRO A N 1
ATOM 736 C CA . PRO A 1 89 ? 12.893 -11.781 2.739 1.00 89.50 89 PRO A CA 1
ATOM 737 C C . PRO A 1 89 ? 12.778 -11.788 1.214 1.00 89.50 89 PRO A C 1
ATOM 739 O O . PRO A 1 89 ? 12.489 -10.771 0.579 1.00 89.50 89 PRO A O 1
ATOM 742 N N . LYS A 1 90 ? 12.966 -12.965 0.608 1.00 89.31 90 LYS A N 1
ATOM 743 C CA . LYS A 1 90 ? 12.855 -13.173 -0.846 1.00 89.31 90 LYS A CA 1
ATOM 744 C C . LYS A 1 90 ? 11.390 -13.181 -1.303 1.00 89.31 90 LYS A C 1
ATOM 746 O O . LYS A 1 90 ? 10.915 -14.150 -1.889 1.00 89.31 90 LYS A O 1
ATOM 751 N N . LEU A 1 91 ? 10.656 -12.113 -0.999 1.00 90.19 91 LEU A N 1
ATOM 752 C CA . LEU A 1 91 ? 9.276 -11.910 -1.424 1.00 90.19 91 LEU A CA 1
ATOM 753 C C . LEU A 1 91 ? 9.273 -11.257 -2.806 1.00 90.19 91 LEU A C 1
ATOM 755 O O . LEU A 1 91 ? 9.807 -10.166 -2.993 1.00 90.19 91 LEU A O 1
ATOM 759 N N . SER A 1 92 ? 8.658 -11.941 -3.766 1.00 93.44 92 SER A N 1
ATOM 760 C CA . SER A 1 92 ? 8.304 -11.400 -5.075 1.00 93.44 92 SER A CA 1
ATOM 761 C C . SER A 1 92 ? 6.931 -11.953 -5.435 1.00 93.44 92 SER A C 1
ATOM 763 O O . SER A 1 92 ? 6.807 -13.068 -5.940 1.00 93.44 92 SER A O 1
ATOM 765 N N . ILE A 1 93 ? 5.889 -11.220 -5.053 1.00 95.12 93 ILE A N 1
ATOM 766 C CA . ILE A 1 93 ? 4.504 -11.687 -5.109 1.00 95.12 93 ILE A CA 1
ATOM 767 C C . ILE A 1 93 ? 3.797 -10.955 -6.255 1.00 95.12 93 ILE A C 1
ATOM 769 O O . ILE A 1 93 ? 3.674 -9.727 -6.194 1.00 95.12 93 ILE A O 1
ATOM 773 N N . PRO A 1 94 ? 3.348 -11.664 -7.306 1.00 94.50 94 PRO A N 1
ATOM 774 C CA . PRO A 1 94 ? 2.615 -11.048 -8.400 1.00 94.50 94 PRO A CA 1
ATOM 775 C C . PRO A 1 94 ? 1.171 -10.739 -8.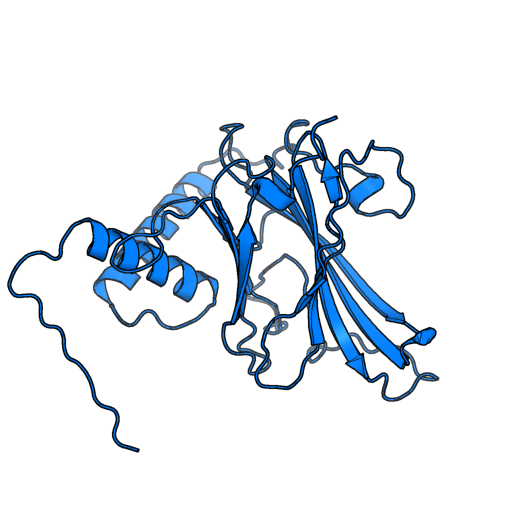001 1.00 94.50 94 PRO A C 1
ATOM 777 O O . PRO A 1 94 ? 0.505 -11.531 -7.331 1.00 94.50 94 PRO A O 1
ATOM 780 N N . PHE A 1 95 ? 0.672 -9.600 -8.467 1.00 92.88 95 PHE A N 1
ATOM 781 C CA . PHE A 1 95 ? -0.747 -9.278 -8.436 1.00 92.88 95 PHE A CA 1
ATOM 782 C C . PHE A 1 95 ? -1.456 -9.959 -9.609 1.00 92.88 95 PHE A C 1
ATOM 784 O O . PHE A 1 95 ? -0.916 -10.065 -10.709 1.00 92.88 95 PHE A O 1
ATOM 791 N N . ARG A 1 96 ? -2.694 -10.412 -9.390 1.00 90.50 96 ARG A N 1
ATOM 792 C CA . ARG A 1 96 ? -3.525 -10.973 -10.461 1.00 90.50 96 ARG A CA 1
ATOM 793 C C . ARG A 1 96 ? -4.188 -9.831 -11.225 1.00 90.50 96 ARG A C 1
ATOM 795 O O . ARG A 1 96 ? -5.187 -9.281 -10.775 1.00 90.50 96 ARG A O 1
ATOM 802 N N . THR A 1 97 ? -3.626 -9.473 -12.372 1.00 86.25 97 THR A N 1
ATOM 803 C CA . THR A 1 97 ? -4.132 -8.388 -13.220 1.00 86.25 97 THR A CA 1
ATOM 804 C C . THR A 1 97 ? -5.027 -8.938 -14.335 1.00 86.25 97 THR A C 1
ATOM 806 O O . THR A 1 97 ? -4.822 -10.039 -14.843 1.00 86.25 97 THR A O 1
ATOM 809 N N . ASN A 1 98 ? -6.061 -8.187 -14.719 1.00 82.12 98 ASN A N 1
ATOM 810 C CA . ASN A 1 98 ? -7.000 -8.572 -15.783 1.00 82.12 98 ASN A CA 1
ATOM 811 C C . ASN A 1 98 ? -6.514 -8.209 -17.197 1.00 82.12 98 ASN A C 1
ATOM 813 O O . ASN A 1 98 ? -7.112 -8.648 -18.173 1.00 82.12 98 ASN A O 1
ATOM 817 N N . ASN A 1 99 ? -5.462 -7.400 -17.306 1.00 77.81 99 ASN A N 1
ATOM 818 C CA . ASN A 1 99 ? -4.903 -6.894 -18.561 1.00 77.81 99 ASN A CA 1
ATOM 819 C C . ASN A 1 99 ? -3.514 -7.480 -18.883 1.00 77.81 99 ASN A C 1
ATOM 821 O O . ASN A 1 99 ? -2.864 -7.019 -19.814 1.00 77.81 99 ASN A O 1
ATOM 825 N N . GLY A 1 100 ? -3.048 -8.475 -18.119 1.00 78.69 100 GLY A N 1
ATOM 826 C CA . GLY A 1 100 ? -1.745 -9.115 -18.331 1.00 78.69 100 GLY A CA 1
ATOM 827 C C . GLY A 1 100 ? -0.538 -8.285 -17.881 1.00 78.69 100 GLY A C 1
ATOM 828 O O . GLY A 1 100 ? 0.592 -8.699 -18.123 1.00 78.69 100 GLY A O 1
ATOM 829 N N . LEU A 1 101 ? -0.752 -7.144 -17.214 1.00 84.25 101 LEU A N 1
ATOM 830 C CA . LEU A 1 101 ? 0.324 -6.341 -16.636 1.00 84.25 101 LEU A CA 1
ATOM 831 C C . LEU A 1 101 ? 1.082 -7.143 -15.568 1.00 84.25 101 LEU A C 1
ATOM 833 O O . LEU A 1 101 ? 0.473 -7.603 -14.597 1.00 84.25 101 LEU A O 1
ATOM 837 N N . ASP A 1 102 ? 2.406 -7.252 -15.705 1.00 91.38 102 ASP A N 1
ATOM 838 C CA . ASP A 1 102 ? 3.269 -7.861 -14.689 1.00 91.38 102 ASP A CA 1
ATOM 839 C C . ASP A 1 102 ? 3.517 -6.867 -13.549 1.00 91.38 102 ASP A C 1
ATOM 841 O O . ASP A 1 102 ? 4.508 -6.135 -13.538 1.00 91.38 102 ASP A O 1
ATOM 845 N N . LEU A 1 103 ? 2.575 -6.814 -12.606 1.00 92.12 103 LEU A N 1
ATOM 846 C CA . LEU A 1 103 ? 2.650 -5.999 -11.397 1.00 92.12 103 LEU A CA 1
ATOM 847 C C . LEU A 1 103 ? 3.026 -6.875 -10.197 1.00 92.12 103 LEU A C 1
ATOM 849 O O . LEU A 1 103 ? 2.389 -7.899 -9.947 1.00 92.12 103 LEU A O 1
ATOM 853 N N . ARG A 1 104 ? 4.031 -6.467 -9.416 1.00 94.50 104 ARG A N 1
ATOM 854 C CA . ARG A 1 104 ? 4.567 -7.243 -8.287 1.00 94.50 104 ARG A CA 1
ATOM 855 C C . ARG A 1 104 ? 4.844 -6.389 -7.061 1.00 94.50 104 ARG A C 1
ATOM 857 O O . ARG A 1 104 ? 5.304 -5.257 -7.174 1.00 94.50 104 ARG A O 1
ATOM 864 N N . PHE A 1 105 ? 4.649 -6.993 -5.895 1.00 94.69 105 PHE A N 1
ATOM 865 C CA . PHE A 1 105 ? 5.231 -6.556 -4.629 1.00 94.69 105 PHE A CA 1
ATOM 866 C C . PHE A 1 105 ? 6.555 -7.293 -4.425 1.00 94.69 105 PHE A C 1
ATOM 868 O O . PHE A 1 105 ? 6.586 -8.526 -4.461 1.00 94.69 105 PHE A O 1
ATOM 875 N N . THR A 1 106 ? 7.660 -6.571 -4.263 1.00 94.81 106 THR A N 1
ATOM 876 C CA . THR A 1 106 ? 8.994 -7.186 -4.274 1.00 94.81 106 THR A CA 1
ATOM 877 C C . THR A 1 106 ? 10.042 -6.333 -3.555 1.00 94.81 106 THR A C 1
ATOM 879 O O . THR A 1 106 ? 9.731 -5.249 -3.071 1.00 94.81 106 THR A O 1
ATOM 882 N N . ARG A 1 107 ? 11.296 -6.815 -3.514 1.00 90.88 107 ARG A N 1
ATOM 883 C CA . ARG A 1 107 ? 12.479 -6.080 -3.007 1.00 90.88 107 ARG A CA 1
ATOM 884 C C . ARG A 1 107 ? 12.279 -5.596 -1.567 1.00 90.88 107 ARG A C 1
ATOM 886 O O . ARG A 1 107 ? 12.512 -4.439 -1.236 1.00 90.88 107 ARG A O 1
ATOM 893 N N . VAL A 1 108 ? 11.800 -6.503 -0.722 1.00 92.44 108 VAL A N 1
ATOM 894 C CA . VAL A 1 108 ? 11.503 -6.203 0.676 1.00 92.44 108 VAL A CA 1
ATOM 895 C C . VAL A 1 108 ? 12.799 -6.143 1.478 1.00 92.44 108 VAL A C 1
ATOM 897 O O . VAL A 1 108 ? 13.568 -7.103 1.482 1.00 92.44 108 VAL A O 1
ATOM 900 N N . LYS A 1 109 ? 13.004 -5.036 2.190 1.00 91.38 109 LYS A N 1
ATOM 901 C CA . LYS A 1 109 ? 14.103 -4.826 3.135 1.00 91.38 109 LYS A CA 1
ATOM 902 C C . LYS A 1 109 ? 13.533 -4.475 4.504 1.00 91.38 109 LYS A C 1
ATOM 904 O O . LYS A 1 109 ? 12.709 -3.569 4.628 1.00 91.38 109 LYS A O 1
ATOM 909 N N . VAL A 1 110 ? 13.950 -5.196 5.536 1.00 91.69 110 VAL A N 1
ATOM 910 C CA . VAL A 1 110 ? 13.518 -4.975 6.919 1.00 91.69 110 VAL A CA 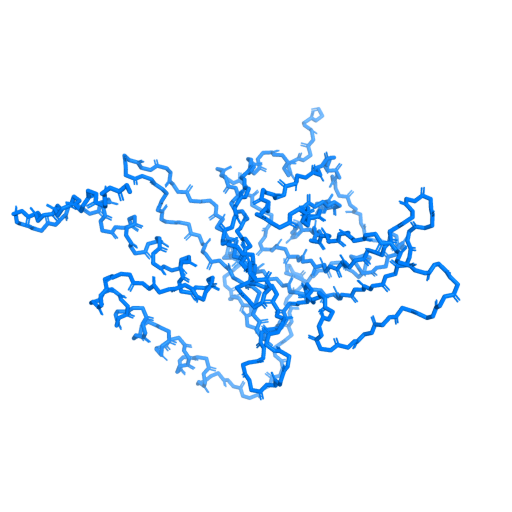1
ATOM 911 C C . VAL A 1 110 ? 14.616 -4.243 7.669 1.00 91.69 110 VAL A C 1
ATOM 913 O O . VAL A 1 110 ? 15.761 -4.689 7.705 1.00 91.69 110 VAL A O 1
ATOM 916 N N . TYR A 1 111 ? 14.232 -3.151 8.311 1.00 90.69 111 TYR A N 1
ATOM 917 C CA . TYR A 1 111 ? 15.075 -2.320 9.154 1.00 90.69 111 TYR A CA 1
ATOM 918 C C . TYR A 1 111 ? 14.523 -2.325 10.578 1.00 90.69 111 TYR A C 1
ATOM 920 O O . TYR A 1 111 ? 13.410 -2.790 10.827 1.00 90.69 111 TYR A O 1
ATOM 928 N N . GLU A 1 112 ? 15.283 -1.787 11.528 1.00 88.56 112 GLU A N 1
ATOM 929 C CA . GLU A 1 112 ? 14.844 -1.715 12.926 1.00 88.56 112 GLU A CA 1
ATOM 930 C C . GLU A 1 112 ? 13.526 -0.938 13.082 1.00 88.56 112 GLU A C 1
ATOM 932 O O . GLU A 1 112 ? 12.646 -1.315 13.856 1.00 88.56 112 GLU A O 1
ATOM 937 N N . ASN A 1 113 ? 13.367 0.133 12.307 1.00 89.12 113 ASN A N 1
ATOM 938 C CA . ASN A 1 113 ? 12.273 1.086 12.437 1.00 89.12 113 ASN A CA 1
ATOM 939 C C . ASN A 1 113 ? 11.143 0.912 11.403 1.00 89.12 113 ASN A C 1
ATOM 941 O O . ASN A 1 113 ? 10.142 1.636 11.457 1.00 89.12 113 ASN A O 1
ATOM 945 N N . GLY A 1 114 ? 11.259 -0.045 10.479 1.00 92.31 114 GLY A N 1
ATOM 946 C CA . GLY A 1 114 ? 10.242 -0.266 9.457 1.00 92.31 114 GLY A CA 1
ATOM 947 C C . GLY A 1 114 ? 10.639 -1.234 8.349 1.00 92.31 114 GLY A C 1
ATOM 948 O O . GLY A 1 114 ? 11.679 -1.887 8.389 1.00 92.31 114 GLY A O 1
ATOM 949 N N . VAL A 1 115 ? 9.766 -1.341 7.353 1.00 92.44 115 VAL A N 1
ATOM 950 C CA . VAL A 1 115 ? 9.923 -2.231 6.201 1.00 92.44 115 VAL A CA 1
ATOM 951 C C . VAL A 1 115 ? 9.835 -1.423 4.923 1.00 92.44 115 VAL A C 1
ATOM 953 O O . VAL A 1 115 ? 8.816 -0.793 4.641 1.00 92.44 115 VAL A O 1
ATOM 956 N N . GLY A 1 116 ? 10.909 -1.481 4.150 1.00 92.00 116 GLY A N 1
ATOM 957 C CA . GLY A 1 116 ? 10.979 -0.997 2.788 1.00 92.00 116 GLY A CA 1
ATOM 958 C C . GLY A 1 116 ? 10.505 -2.053 1.794 1.00 92.00 116 GLY A C 1
ATOM 959 O O . GLY A 1 116 ? 10.808 -3.232 1.960 1.00 92.00 116 GLY A O 1
ATOM 960 N N . PHE A 1 117 ? 9.765 -1.652 0.767 1.00 92.81 117 PHE A N 1
ATOM 961 C CA . PHE A 1 117 ? 9.348 -2.536 -0.320 1.00 92.81 117 PHE A CA 1
ATOM 962 C C . PHE A 1 117 ? 9.063 -1.756 -1.600 1.00 92.81 117 PHE A C 1
ATOM 964 O O . PHE A 1 117 ? 8.779 -0.554 -1.564 1.00 92.81 117 PHE A O 1
ATOM 971 N N . ASP A 1 118 ? 9.048 -2.478 -2.718 1.00 92.50 118 ASP A N 1
ATOM 972 C CA . ASP A 1 118 ? 8.786 -1.913 -4.032 1.00 92.50 118 ASP A CA 1
ATOM 973 C C . ASP A 1 118 ? 7.499 -2.475 -4.631 1.00 92.50 118 ASP A C 1
ATOM 975 O O . ASP A 1 118 ? 7.237 -3.683 -4.593 1.00 92.50 118 ASP A O 1
ATOM 979 N N . LEU A 1 119 ? 6.733 -1.588 -5.263 1.00 92.81 119 LEU A N 1
ATOM 980 C CA . LEU A 1 119 ? 5.806 -1.975 -6.317 1.00 92.81 119 LEU A CA 1
ATOM 981 C C . LEU A 1 119 ? 6.525 -1.852 -7.653 1.00 92.81 119 LEU A C 1
ATOM 983 O O . LEU A 1 119 ? 7.099 -0.806 -7.960 1.00 92.81 119 LEU A O 1
ATOM 987 N N . VAL A 1 120 ? 6.487 -2.922 -8.439 1.00 92.75 120 VAL A N 1
ATOM 988 C CA . VAL A 1 120 ? 7.161 -3.010 -9.733 1.00 92.75 120 VAL A CA 1
ATOM 989 C C . VAL A 1 120 ? 6.156 -3.417 -10.795 1.00 92.75 120 VAL A C 1
ATOM 991 O O . VAL A 1 120 ? 5.515 -4.453 -10.656 1.00 92.75 120 VAL A O 1
ATOM 994 N N . ALA A 1 121 ? 6.046 -2.621 -11.853 1.00 91.38 121 ALA A N 1
ATOM 995 C CA . ALA A 1 121 ? 5.301 -2.943 -13.060 1.00 91.38 121 ALA A CA 1
ATOM 996 C C . ALA A 1 121 ? 6.284 -3.128 -14.215 1.00 91.38 121 ALA A C 1
ATOM 998 O O . ALA A 1 121 ? 7.172 -2.294 -14.411 1.00 91.38 121 ALA A O 1
ATOM 999 N N . ARG A 1 122 ? 6.127 -4.210 -14.974 1.00 91.19 122 ARG A N 1
ATOM 1000 C CA . ARG A 1 122 ? 6.935 -4.490 -16.160 1.00 91.19 122 ARG A CA 1
ATOM 1001 C C . ARG A 1 122 ? 6.053 -4.585 -17.385 1.00 91.19 122 ARG A C 1
ATOM 1003 O O . ARG A 1 122 ? 5.016 -5.246 -17.368 1.00 91.19 122 ARG A O 1
ATOM 1010 N N . GLU A 1 123 ? 6.511 -3.946 -18.445 1.00 88.06 123 GLU A N 1
ATOM 1011 C CA . GLU A 1 123 ? 5.901 -4.006 -19.765 1.00 88.06 123 GLU A CA 1
ATOM 1012 C C . GLU A 1 123 ? 6.971 -4.327 -20.813 1.00 88.06 123 GLU A C 1
ATOM 1014 O O . GLU A 1 123 ? 8.130 -3.942 -20.627 1.00 88.06 123 GLU A O 1
ATOM 1019 N N . PRO A 1 124 ? 6.625 -5.048 -21.892 1.00 88.25 124 PRO A N 1
ATOM 1020 C CA . PRO A 1 124 ? 7.556 -5.290 -22.990 1.00 88.25 124 PRO A CA 1
ATOM 1021 C C . PRO A 1 124 ? 8.150 -3.976 -23.503 1.00 88.25 124 PRO A C 1
ATOM 1023 O O . PRO A 1 124 ? 7.425 -2.994 -23.639 1.00 88.25 124 PRO A O 1
ATOM 1026 N N . ASP A 1 125 ? 9.453 -3.950 -23.789 1.00 87.62 125 ASP A N 1
ATOM 1027 C CA . ASP A 1 125 ? 10.087 -2.791 -24.423 1.00 87.62 125 ASP A CA 1
ATOM 1028 C C . ASP A 1 125 ? 9.782 -2.816 -25.932 1.00 87.62 125 ASP A C 1
ATOM 1030 O O . ASP A 1 125 ? 10.304 -3.689 -26.633 1.00 87.62 125 ASP A O 1
ATOM 1034 N N . PRO A 1 126 ? 8.920 -1.919 -26.453 1.00 83.31 126 PRO A N 1
ATOM 1035 C CA . PRO A 1 126 ? 8.504 -1.972 -27.853 1.00 83.31 126 PRO A CA 1
ATOM 1036 C C . PRO A 1 126 ? 9.636 -1.576 -28.809 1.00 83.31 126 PRO A C 1
ATOM 1038 O O . PRO A 1 126 ? 9.642 -2.012 -29.958 1.00 83.31 126 PRO A O 1
ATOM 1041 N N . ASP A 1 127 ? 10.586 -0.760 -28.340 1.00 86.88 127 ASP A N 1
ATOM 1042 C CA . ASP A 1 127 ? 11.761 -0.336 -29.096 1.00 86.88 127 ASP A CA 1
ATOM 1043 C C . ASP A 1 127 ? 12.947 -0.069 -28.143 1.00 86.88 127 ASP A C 1
ATOM 1045 O O . ASP A 1 127 ? 13.069 1.019 -27.561 1.00 86.88 127 ASP A O 1
ATOM 1049 N N . PRO A 1 128 ? 13.880 -1.032 -28.018 1.00 83.00 128 PRO A N 1
ATOM 1050 C CA . PRO A 1 128 ? 15.073 -0.901 -27.182 1.00 83.00 128 PRO A CA 1
ATOM 1051 C C . PRO A 1 128 ? 16.044 0.211 -27.605 1.00 83.00 128 PRO A C 1
ATOM 1053 O O . PRO A 1 128 ? 16.971 0.534 -26.852 1.00 83.00 128 PRO A O 1
ATOM 1056 N N . THR A 1 129 ? 15.874 0.768 -28.807 1.00 83.94 129 THR A N 1
ATOM 1057 C CA . THR A 1 129 ? 16.738 1.808 -29.379 1.00 83.94 129 THR A CA 1
ATOM 1058 C C . THR A 1 129 ? 16.186 3.221 -29.181 1.00 83.94 129 THR A C 1
ATOM 1060 O O . THR A 1 129 ? 16.964 4.177 -29.167 1.00 83.94 129 THR A O 1
ATOM 1063 N N . ALA A 1 130 ? 14.879 3.364 -28.945 1.00 84.44 130 ALA A N 1
ATOM 1064 C CA . ALA A 1 130 ? 14.228 4.649 -28.694 1.00 84.44 130 ALA A CA 1
ATOM 1065 C C . ALA A 1 130 ? 14.511 5.205 -27.282 1.00 84.44 130 ALA A C 1
ATOM 1067 O O . ALA A 1 130 ? 15.039 4.525 -26.399 1.00 84.44 130 ALA A O 1
ATOM 1068 N N . GLY A 1 131 ? 14.122 6.451 -27.007 1.00 81.62 131 GLY A N 1
ATOM 1069 C CA . GLY A 1 131 ? 14.007 6.945 -25.626 1.00 81.62 131 GLY A CA 1
ATOM 1070 C C . GLY A 1 131 ? 12.856 6.261 -24.870 1.00 81.62 131 GLY A C 1
ATOM 1071 O O . GLY A 1 131 ? 11.937 5.737 -25.490 1.00 81.62 131 GLY A O 1
ATOM 1072 N N . ILE A 1 132 ? 12.887 6.260 -23.533 1.00 81.81 132 ILE A N 1
ATOM 1073 C CA . ILE A 1 132 ? 11.742 5.808 -22.722 1.00 81.81 132 ILE A CA 1
ATOM 1074 C C . ILE A 1 132 ? 10.753 6.975 -22.605 1.00 81.81 132 ILE A C 1
ATOM 1076 O O . ILE A 1 132 ? 11.143 8.045 -22.138 1.00 81.81 132 ILE A O 1
ATOM 1080 N N . SER A 1 133 ? 9.494 6.781 -23.016 1.00 74.81 133 SER A N 1
ATOM 1081 C CA . SER A 1 133 ? 8.442 7.797 -22.845 1.00 74.81 133 SER A CA 1
ATOM 1082 C C . SER A 1 133 ? 8.054 7.975 -21.369 1.00 74.81 133 SER A C 1
ATOM 1084 O O . SER A 1 133 ? 8.076 7.018 -20.587 1.00 74.81 133 SER A O 1
ATOM 1086 N N . PHE A 1 134 ? 7.692 9.213 -21.018 1.00 72.25 134 PHE A N 1
ATOM 1087 C CA . PHE A 1 134 ? 7.169 9.649 -19.715 1.00 72.25 134 PHE A CA 1
ATOM 1088 C C . PHE A 1 134 ? 5.893 10.493 -19.899 1.00 72.25 134 PHE A C 1
ATOM 1090 O O . PHE A 1 134 ? 5.707 11.531 -19.261 1.00 72.25 134 PHE A O 1
ATOM 1097 N N . ASP A 1 135 ? 5.046 10.095 -20.843 1.00 69.94 135 ASP A N 1
ATOM 1098 C CA . ASP A 1 135 ? 3.780 10.765 -21.136 1.00 69.94 135 ASP A CA 1
ATOM 1099 C C . ASP A 1 135 ? 2.692 10.474 -20.082 1.00 69.94 135 ASP A C 1
ATOM 1101 O O . ASP A 1 135 ? 2.898 9.813 -19.063 1.00 69.94 135 ASP A O 1
ATOM 1105 N N . THR A 1 136 ? 1.497 11.019 -20.306 1.00 64.44 136 THR A N 1
ATOM 1106 C CA . THR A 1 136 ? 0.347 10.844 -19.411 1.00 64.44 136 THR A CA 1
ATOM 1107 C C . THR A 1 136 ? -0.229 9.432 -19.409 1.00 64.44 136 THR A C 1
ATOM 1109 O O . THR A 1 136 ? -0.928 9.093 -18.454 1.00 64.44 136 THR A O 1
ATOM 1112 N N . GLU A 1 137 ? 0.047 8.639 -20.445 1.00 66.38 137 GLU A N 1
ATOM 1113 C CA . GLU A 1 137 ? -0.386 7.243 -20.591 1.00 66.38 137 GLU A CA 1
ATOM 1114 C C . GLU A 1 137 ? 0.614 6.268 -19.961 1.00 66.38 137 GLU A C 1
ATOM 1116 O O . GLU A 1 137 ? 0.359 5.073 -19.863 1.00 66.38 137 GLU A O 1
ATOM 1121 N N . THR A 1 138 ? 1.742 6.773 -19.471 1.00 73.81 138 THR A N 1
ATOM 1122 C CA . THR A 1 138 ? 2.747 5.966 -18.798 1.00 73.81 138 THR A CA 1
ATOM 1123 C C . THR A 1 138 ? 2.268 5.551 -17.404 1.00 73.81 138 THR A C 1
ATOM 1125 O O . THR A 1 138 ? 1.752 6.366 -16.632 1.00 73.81 138 THR A O 1
ATOM 1128 N N . ILE A 1 139 ? 2.477 4.277 -17.056 1.00 76.44 139 ILE A N 1
ATOM 1129 C CA . ILE A 1 139 ? 2.212 3.758 -15.709 1.00 76.44 139 ILE A CA 1
ATOM 1130 C C . ILE A 1 139 ? 2.980 4.599 -14.685 1.00 76.44 139 ILE A C 1
ATOM 1132 O O . ILE A 1 139 ? 4.197 4.758 -14.773 1.00 76.44 139 ILE A O 1
ATOM 1136 N N . ASN A 1 140 ? 2.272 5.099 -13.674 1.00 77.31 140 ASN A N 1
ATOM 1137 C CA . ASN A 1 140 ? 2.852 5.831 -12.558 1.00 77.31 140 ASN A CA 1
ATOM 1138 C C . ASN A 1 140 ? 2.530 5.114 -11.246 1.00 77.31 140 ASN A C 1
ATOM 1140 O O . ASN A 1 140 ? 1.387 5.099 -10.775 1.00 77.31 140 ASN A O 1
ATOM 1144 N N . LEU A 1 141 ? 3.569 4.526 -10.653 1.00 80.88 141 LEU A N 1
ATOM 1145 C CA . LEU A 1 141 ? 3.470 3.828 -9.374 1.00 80.88 141 LEU A CA 1
ATOM 1146 C C . LEU A 1 141 ? 3.743 4.738 -8.171 1.00 80.88 141 LEU A C 1
ATOM 1148 O O . LEU A 1 141 ? 3.755 4.258 -7.040 1.00 80.88 141 LEU A O 1
ATOM 1152 N N . GLY A 1 142 ? 3.999 6.027 -8.399 1.00 75.31 142 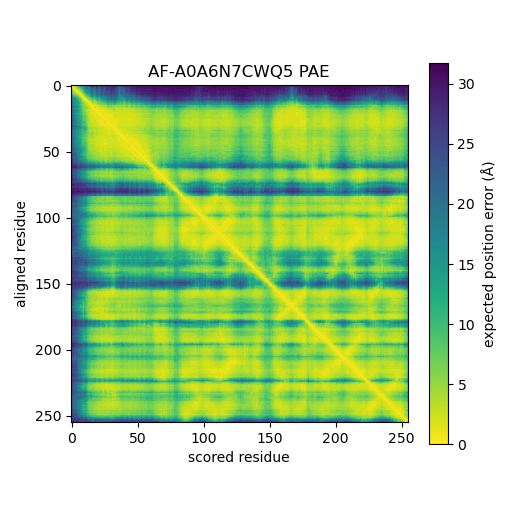GLY A N 1
ATOM 1153 C CA . GLY A 1 142 ? 4.412 6.982 -7.384 1.00 75.31 142 GLY A CA 1
ATOM 1154 C C . GLY A 1 142 ? 3.378 7.199 -6.278 1.00 75.31 142 GLY A C 1
ATOM 1155 O O . GLY A 1 142 ? 2.176 6.978 -6.415 1.00 75.31 142 GLY A O 1
ATOM 1156 N N . TYR A 1 143 ? 3.863 7.691 -5.144 1.00 69.88 143 TYR A N 1
ATOM 1157 C CA . TYR A 1 143 ? 3.097 7.719 -3.899 1.00 69.88 143 TYR A CA 1
ATOM 1158 C C . TYR A 1 143 ? 2.101 8.880 -3.756 1.00 69.88 143 TYR A C 1
ATOM 1160 O O . TYR A 1 143 ? 1.235 8.837 -2.888 1.00 69.88 143 TYR A O 1
ATOM 1168 N N . ARG A 1 144 ? 2.229 9.959 -4.536 1.00 68.56 144 ARG A N 1
ATOM 1169 C CA . ARG A 1 144 ? 1.349 11.132 -4.388 1.00 68.56 144 ARG A CA 1
ATOM 1170 C C . ARG A 1 144 ? 0.088 10.930 -5.209 1.00 68.56 144 ARG A C 1
ATOM 1172 O O . ARG A 1 144 ? 0.204 10.811 -6.420 1.00 68.56 144 ARG A O 1
ATOM 1179 N N . ILE A 1 145 ? -1.097 11.055 -4.621 1.00 63.69 145 ILE A N 1
ATOM 1180 C CA . ILE A 1 145 ? -2.356 11.177 -5.374 1.00 63.69 145 ILE A CA 1
ATOM 1181 C C . ILE A 1 145 ? -2.671 12.671 -5.552 1.00 63.69 145 ILE A C 1
ATOM 1183 O O . ILE A 1 145 ? -2.837 13.379 -4.563 1.00 63.69 145 ILE A O 1
ATOM 1187 N N . ARG A 1 146 ? -2.693 13.180 -6.795 1.00 58.59 146 ARG A N 1
ATOM 1188 C CA . ARG A 1 146 ? -3.031 14.586 -7.119 1.00 58.59 146 ARG A CA 1
ATOM 1189 C C . ARG A 1 146 ? -4.291 14.636 -7.988 1.00 58.59 146 ARG A C 1
ATOM 1191 O O . ARG A 1 146 ? -4.155 14.485 -9.200 1.00 58.59 146 ARG A O 1
ATOM 1198 N N . PRO A 1 147 ? -5.485 14.812 -7.398 1.00 52.34 147 PRO A N 1
ATOM 1199 C CA . PRO A 1 147 ? -6.750 14.783 -8.139 1.00 52.34 147 PRO A CA 1
ATOM 1200 C C . PRO A 1 147 ? -6.903 15.929 -9.152 1.00 52.34 147 PRO A C 1
ATOM 1202 O O . PRO A 1 147 ? -7.669 15.822 -10.102 1.00 52.34 147 PRO A O 1
ATOM 1205 N N . ASP A 1 148 ? -6.179 17.027 -8.936 1.00 54.22 148 ASP A N 1
ATOM 1206 C CA . ASP A 1 148 ? -6.251 18.301 -9.657 1.00 54.22 148 ASP A CA 1
ATOM 1207 C C . ASP A 1 148 ? -5.365 18.367 -10.911 1.00 54.22 148 ASP A C 1
ATOM 1209 O O . ASP A 1 148 ? -5.539 19.248 -11.751 1.00 54.22 148 ASP A O 1
ATOM 1213 N N . LYS A 1 149 ? -4.404 17.447 -11.062 1.00 53.53 149 LYS A N 1
ATOM 1214 C CA . LYS A 1 149 ? -3.513 17.402 -12.228 1.00 53.53 149 LYS A CA 1
ATOM 1215 C C . LYS A 1 149 ? -3.969 16.327 -13.206 1.00 53.53 149 LYS A C 1
ATOM 1217 O O . LYS A 1 149 ? -4.301 15.222 -12.798 1.00 53.53 149 LYS A O 1
ATOM 1222 N N . ALA A 1 150 ? -3.872 16.626 -14.503 1.00 48.19 150 ALA A N 1
ATOM 1223 C CA . ALA A 1 150 ? -4.242 15.754 -15.628 1.00 48.19 150 ALA A CA 1
ATOM 1224 C C . ALA A 1 150 ? -3.629 14.332 -15.602 1.00 48.19 150 ALA A C 1
ATOM 1226 O O . ALA A 1 150 ? -4.082 13.454 -16.328 1.00 48.19 150 ALA A O 1
ATOM 1227 N N . HIS A 1 151 ? -2.659 14.070 -14.723 1.00 48.44 151 HIS A N 1
ATOM 1228 C CA . HIS A 1 151 ? -2.178 12.733 -14.374 1.00 48.44 151 HIS A CA 1
ATOM 1229 C C . HIS A 1 151 ? -3.188 11.999 -13.474 1.00 48.44 151 HIS A C 1
ATOM 1231 O O . HIS A 1 151 ? -2.922 11.751 -12.290 1.00 48.44 151 HIS A O 1
ATOM 1237 N N . LYS A 1 152 ? -4.344 11.662 -14.061 1.00 50.62 152 LYS A N 1
ATOM 1238 C CA . LYS A 1 152 ? -5.347 10.731 -13.514 1.00 50.62 152 LYS A CA 1
ATOM 1239 C C . LYS A 1 152 ? -4.784 9.308 -13.383 1.00 50.62 152 LYS A C 1
ATOM 1241 O O . LYS A 1 152 ? -5.305 8.478 -12.662 1.00 50.62 152 LYS A O 1
ATOM 1246 N N . THR A 1 153 ? -3.664 9.051 -14.035 1.00 55.72 153 THR A N 1
ATOM 1247 C CA . THR A 1 153 ? -2.962 7.786 -14.127 1.00 55.72 153 THR A CA 1
ATOM 1248 C C . THR A 1 153 ? -2.097 7.509 -12.892 1.00 55.72 153 THR A C 1
ATOM 1250 O O . THR A 1 153 ? -0.884 7.436 -13.015 1.00 55.72 153 THR A O 1
ATOM 1253 N N . ARG A 1 154 ? -2.669 7.285 -11.694 1.00 68.56 154 ARG A N 1
ATOM 1254 C CA . ARG A 1 154 ? -1.882 6.823 -10.522 1.00 68.56 154 ARG A CA 1
ATOM 1255 C C . ARG A 1 154 ? -2.408 5.556 -9.850 1.00 68.56 154 ARG A C 1
ATOM 1257 O O . ARG A 1 154 ? -3.610 5.424 -9.633 1.00 68.56 154 ARG A O 1
ATOM 1264 N N . ILE A 1 155 ? -1.493 4.671 -9.449 1.00 75.62 155 ILE A N 1
ATOM 1265 C CA . ILE A 1 155 ? -1.841 3.510 -8.626 1.00 75.62 155 ILE A CA 1
ATOM 1266 C C . ILE A 1 155 ? -2.338 3.966 -7.249 1.00 75.62 155 ILE A C 1
ATOM 1268 O O . ILE A 1 155 ? -1.729 4.807 -6.580 1.00 75.62 155 ILE A O 1
ATOM 1272 N N . ARG A 1 156 ? -3.453 3.393 -6.810 1.00 84.19 156 ARG A N 1
ATOM 1273 C CA . ARG A 1 156 ? -3.927 3.495 -5.431 1.00 84.19 156 ARG A CA 1
ATOM 1274 C C . ARG A 1 156 ? -3.402 2.278 -4.694 1.00 84.19 156 ARG A C 1
ATOM 1276 O O . ARG A 1 156 ? -3.830 1.159 -4.971 1.00 84.19 156 ARG A O 1
ATOM 1283 N N . LEU A 1 157 ? -2.438 2.498 -3.809 1.00 88.19 157 LEU A N 1
ATOM 1284 C CA . LEU A 1 157 ? -1.912 1.484 -2.909 1.00 88.19 157 LEU A CA 1
ATOM 1285 C C . LEU A 1 157 ? -2.662 1.600 -1.590 1.00 88.19 157 LEU A C 1
ATOM 1287 O O . LEU A 1 157 ? -2.626 2.648 -0.950 1.00 88.19 157 LEU A O 1
ATOM 1291 N N . VAL A 1 158 ? -3.293 0.510 -1.175 1.00 90.00 158 VAL A N 1
ATOM 1292 C CA . VAL A 1 158 ? -3.967 0.380 0.111 1.00 90.00 158 VAL A CA 1
ATOM 1293 C C . VAL A 1 158 ? -3.308 -0.751 0.884 1.00 90.00 158 VAL A C 1
ATOM 1295 O O . VAL A 1 158 ? -3.122 -1.848 0.361 1.00 90.00 158 VAL A O 1
ATOM 1298 N N . LEU A 1 159 ? -2.929 -0.486 2.127 1.00 91.06 159 LEU A N 1
ATOM 1299 C CA . LEU A 1 159 ? -2.240 -1.437 2.982 1.00 91.06 159 LEU A CA 1
ATOM 1300 C C . LEU A 1 159 ? -3.041 -1.646 4.263 1.00 91.06 159 LEU A C 1
ATOM 1302 O O . LEU A 1 159 ? -3.130 -0.737 5.087 1.00 91.06 159 LEU A O 1
ATOM 1306 N N . ALA A 1 160 ? -3.597 -2.842 4.444 1.00 90.25 160 ALA A N 1
ATOM 1307 C CA . ALA A 1 160 ? -4.210 -3.229 5.706 1.00 90.25 160 ALA A CA 1
ATOM 1308 C C . ALA A 1 160 ? -3.179 -3.957 6.576 1.00 90.25 160 ALA A C 1
ATOM 1310 O O . ALA A 1 160 ? -2.635 -4.996 6.192 1.00 90.25 160 ALA A O 1
ATOM 1311 N N . VAL A 1 161 ? -2.905 -3.397 7.752 1.00 88.19 161 VAL A N 1
ATOM 1312 C CA . VAL A 1 161 ? -1.896 -3.888 8.692 1.00 88.19 161 VAL A CA 1
ATOM 1313 C C . VAL A 1 161 ? -2.584 -4.503 9.898 1.00 88.19 161 VAL A C 1
ATOM 1315 O O . VAL A 1 161 ? -3.312 -3.824 10.624 1.00 88.19 161 VAL A O 1
ATOM 1318 N N . SER A 1 162 ? -2.299 -5.785 10.133 1.00 88.19 162 SER A N 1
ATOM 1319 C CA . SER A 1 162 ? -2.891 -6.571 11.219 1.00 88.19 162 SER A CA 1
ATOM 1320 C C . SER A 1 162 ? -4.432 -6.579 11.226 1.00 88.19 162 SER A C 1
ATOM 1322 O O . SER A 1 162 ? -5.013 -6.382 12.296 1.00 88.19 162 SER A O 1
ATOM 1324 N N . PRO A 1 163 ? -5.122 -6.800 10.086 1.00 88.50 163 PRO A N 1
ATOM 1325 C CA . PRO A 1 163 ? -6.555 -7.037 10.134 1.00 88.50 163 PRO A CA 1
ATOM 1326 C C . PRO A 1 163 ? -6.843 -8.345 10.886 1.00 88.50 163 PRO A C 1
ATOM 1328 O O . PRO A 1 163 ? -6.024 -9.276 10.925 1.00 88.50 163 PRO A O 1
ATOM 1331 N N . THR A 1 164 ? -8.030 -8.411 11.475 1.00 88.44 164 THR A N 1
ATOM 1332 C CA . THR A 1 164 ? -8.571 -9.600 12.131 1.00 88.44 164 THR A CA 1
ATOM 1333 C C . THR A 1 164 ? -9.488 -10.317 11.152 1.00 88.44 164 THR A C 1
ATOM 1335 O O . THR A 1 164 ? -10.368 -9.692 10.565 1.00 88.44 164 THR A O 1
ATOM 1338 N N . LEU A 1 165 ? -9.295 -11.624 10.970 1.00 87.50 165 LEU A N 1
ATOM 1339 C CA . LEU A 1 165 ? -10.225 -12.451 10.204 1.00 87.50 165 LEU A CA 1
ATOM 1340 C C . LEU A 1 165 ? -11.405 -12.840 11.104 1.00 87.50 165 LEU A C 1
ATOM 1342 O O . LEU A 1 165 ? -11.224 -13.574 12.073 1.00 87.50 165 LEU A O 1
ATOM 1346 N N . GLY A 1 166 ? -12.591 -12.319 10.801 1.00 85.75 166 GLY A N 1
ATOM 1347 C CA . GLY A 1 166 ? -13.849 -12.714 11.430 1.00 85.75 166 GLY A CA 1
ATOM 1348 C C . GLY A 1 166 ? -14.646 -13.689 10.578 1.00 85.75 166 GLY A C 1
ATOM 1349 O O . GLY A 1 166 ? -14.275 -13.999 9.449 1.00 85.75 166 GLY A O 1
ATOM 1350 N N . GLU A 1 167 ? -15.801 -14.097 11.102 1.00 86.12 167 GLU A N 1
ATOM 1351 C CA . GLU A 1 167 ? -16.777 -14.946 10.402 1.00 86.12 167 GLU A CA 1
ATOM 1352 C C . GLU A 1 167 ? -17.177 -14.389 9.026 1.00 86.12 167 GLU A C 1
ATOM 1354 O O . GLU A 1 167 ? -17.433 -15.138 8.087 1.00 86.12 167 GLU A O 1
ATOM 1359 N N . HIS A 1 168 ? -17.184 -13.064 8.895 1.00 81.50 168 HIS A N 1
ATOM 1360 C CA . HIS A 1 168 ? -17.667 -12.359 7.711 1.00 81.50 168 HIS A CA 1
ATOM 1361 C C . HIS A 1 168 ? -16.550 -11.799 6.823 1.00 81.50 168 HIS A C 1
ATOM 1363 O O . HIS A 1 168 ? -16.832 -11.129 5.838 1.00 81.50 168 HIS A O 1
ATOM 1369 N N . GLY A 1 169 ? -15.289 -12.077 7.158 1.00 85.62 169 GLY A N 1
ATOM 1370 C CA . GLY A 1 169 ? -14.118 -11.541 6.471 1.00 85.62 169 GLY A CA 1
ATOM 1371 C C . GLY A 1 169 ? -13.271 -10.641 7.365 1.00 85.62 169 GLY A C 1
ATOM 1372 O O . GLY A 1 169 ? -13.387 -10.649 8.592 1.00 85.62 169 GLY A O 1
ATOM 1373 N N . TYR A 1 170 ? -12.369 -9.883 6.744 1.00 87.69 170 TYR A N 1
ATOM 1374 C CA . TYR A 1 170 ? -11.428 -9.036 7.469 1.00 87.69 170 TYR A CA 1
ATOM 1375 C C . TYR A 1 170 ? -12.097 -7.796 8.065 1.00 87.69 170 TYR A C 1
ATOM 1377 O O . TYR A 1 170 ? -12.943 -7.165 7.433 1.00 87.69 170 TYR A O 1
ATOM 1385 N N . PHE A 1 171 ? -11.693 -7.436 9.278 1.00 88.19 171 PHE A N 1
ATOM 1386 C CA . PHE A 1 171 ? -12.081 -6.194 9.934 1.00 88.19 171 PHE A CA 1
ATOM 1387 C C . PHE A 1 171 ? -10.994 -5.723 10.907 1.00 88.19 171 PHE A C 1
ATOM 1389 O O . PHE A 1 171 ? -10.108 -6.482 11.303 1.00 88.19 171 PHE A O 1
ATOM 1396 N N . GLY A 1 172 ? -11.066 -4.454 11.312 1.00 84.81 172 GLY A N 1
ATOM 1397 C CA . GLY A 1 172 ? -10.076 -3.851 12.207 1.00 84.81 172 GLY A CA 1
ATOM 1398 C C . GLY A 1 172 ? -8.695 -3.664 11.564 1.00 84.81 172 GLY A C 1
ATOM 1399 O O . GLY A 1 172 ? -8.548 -3.674 10.341 1.00 84.81 172 GLY A O 1
ATOM 1400 N N . GLY A 1 173 ? -7.681 -3.457 12.406 1.00 86.06 173 GLY A N 1
ATOM 1401 C CA . GLY A 1 173 ? -6.334 -3.094 11.961 1.00 86.06 173 GLY A CA 1
ATOM 1402 C C . GLY A 1 173 ? -6.248 -1.671 11.398 1.00 86.06 173 GLY A C 1
ATOM 1403 O O . GLY A 1 173 ? -7.236 -0.935 11.337 1.00 86.06 173 GLY A O 1
ATOM 1404 N N . ALA A 1 174 ? -5.042 -1.274 10.993 1.00 89.44 174 ALA A N 1
ATOM 1405 C CA . ALA A 1 174 ? -4.819 0.012 10.338 1.00 89.44 174 ALA A CA 1
ATOM 1406 C C . ALA A 1 174 ? -4.976 -0.144 8.822 1.00 89.44 174 ALA A C 1
ATOM 1408 O O . ALA A 1 174 ? -4.380 -1.045 8.236 1.00 89.44 174 ALA A O 1
ATOM 1409 N N . VAL A 1 175 ? -5.746 0.741 8.187 1.00 90.44 175 VAL A N 1
ATOM 1410 C CA . VAL A 1 175 ? -5.862 0.820 6.725 1.00 90.44 175 VAL A CA 1
ATOM 1411 C C . VAL A 1 175 ? -5.148 2.083 6.266 1.00 90.44 175 VAL A C 1
ATOM 1413 O O . VAL A 1 175 ? -5.591 3.195 6.540 1.00 90.44 175 VAL A O 1
ATOM 1416 N N . LEU A 1 176 ? -4.022 1.898 5.589 1.00 89.94 176 LEU A N 1
ATOM 1417 C CA . LEU A 1 176 ? -3.152 2.963 5.108 1.00 89.94 176 LEU A CA 1
ATOM 1418 C C . LEU A 1 176 ? -3.284 3.089 3.593 1.00 89.94 176 LEU A C 1
ATOM 1420 O O . LEU A 1 176 ? -3.612 2.119 2.914 1.00 89.94 176 LEU A O 1
ATOM 1424 N N . SER A 1 177 ? -2.968 4.257 3.046 1.00 87.94 177 SER A N 1
ATOM 1425 C CA . SER A 1 177 ? -2.813 4.418 1.601 1.00 87.94 177 SER A CA 1
ATOM 1426 C C . SER A 1 177 ? -1.645 5.325 1.256 1.00 87.94 177 SER A C 1
ATOM 1428 O O . SER A 1 177 ? -1.122 6.044 2.114 1.00 87.94 177 SER A O 1
ATOM 1430 N N . ASN A 1 178 ? -1.219 5.288 -0.004 1.00 80.50 178 ASN A N 1
ATOM 1431 C CA . ASN A 1 178 ? -0.264 6.252 -0.524 1.00 80.50 178 ASN A CA 1
ATOM 1432 C C . ASN A 1 178 ? -0.873 7.670 -0.479 1.00 80.50 178 ASN A C 1
ATOM 1434 O O . ASN A 1 178 ? -1.771 8.015 -1.244 1.00 80.50 178 ASN A O 1
ATOM 1438 N N . SER A 1 179 ? -0.411 8.488 0.474 1.00 65.12 179 SER A N 1
ATOM 1439 C CA . SER A 1 179 ? -0.965 9.821 0.728 1.00 65.12 179 SER A CA 1
ATOM 1440 C C . SER A 1 179 ? -0.222 10.926 -0.038 1.00 65.12 179 SER A C 1
ATOM 1442 O O . SER A 1 179 ? 0.953 10.823 -0.399 1.00 65.12 179 SER A O 1
ATOM 1444 N N . PHE A 1 180 ? -0.906 12.055 -0.243 1.00 55.78 180 PHE A N 1
ATOM 1445 C CA . PHE A 1 180 ? -0.331 13.266 -0.840 1.00 55.78 180 PHE A CA 1
ATOM 1446 C C . PHE A 1 180 ? 0.744 13.937 0.048 1.00 55.78 180 PHE A C 1
ATOM 1448 O O . PHE A 1 180 ? 1.534 14.737 -0.463 1.00 55.78 180 PHE A O 1
ATOM 1455 N N . ARG A 1 181 ? 0.796 13.622 1.354 1.00 65.00 181 ARG A N 1
ATOM 1456 C CA . ARG A 1 181 ? 1.546 14.367 2.380 1.00 65.00 181 ARG A CA 1
ATOM 1457 C C . ARG A 1 181 ? 2.506 13.470 3.168 1.00 65.00 181 ARG A C 1
ATOM 1459 O O . ARG A 1 181 ? 2.101 12.716 4.046 1.00 65.00 181 ARG A O 1
ATOM 1466 N N . GLN A 1 182 ? 3.804 13.591 2.873 1.00 65.81 182 GLN A N 1
ATOM 1467 C CA . GLN A 1 182 ? 4.885 12.891 3.593 1.00 65.81 182 GLN A CA 1
ATOM 1468 C C . GLN A 1 182 ? 5.067 13.364 5.048 1.00 65.81 182 GLN A C 1
ATOM 1470 O O . GLN A 1 182 ? 5.814 12.751 5.797 1.00 65.81 182 GLN A O 1
ATOM 1475 N N . ASP A 1 183 ? 4.421 14.455 5.445 1.00 72.69 183 ASP A N 1
ATOM 1476 C CA . ASP A 1 183 ? 4.464 15.054 6.779 1.00 72.69 183 ASP A CA 1
ATOM 1477 C C . ASP A 1 183 ? 3.246 14.688 7.654 1.00 72.69 183 ASP A C 1
ATOM 1479 O O . ASP A 1 183 ? 3.154 15.121 8.805 1.00 72.69 183 ASP A O 1
ATOM 1483 N N . ASP A 1 184 ? 2.332 13.849 7.152 1.00 78.31 184 ASP A N 1
ATOM 1484 C CA . ASP A 1 184 ? 1.145 13.366 7.878 1.00 78.31 184 ASP A CA 1
ATOM 1485 C C . ASP A 1 184 ? 1.420 12.054 8.637 1.00 78.31 184 ASP A C 1
ATOM 1487 O O . ASP A 1 184 ? 0.661 11.092 8.554 1.00 78.31 184 ASP A O 1
ATOM 1491 N N . PHE A 1 185 ? 2.555 11.980 9.336 1.00 86.06 185 PHE A N 1
ATOM 1492 C CA . PHE A 1 185 ? 2.879 10.838 10.198 1.00 86.06 185 PHE A CA 1
ATOM 1493 C C . PHE A 1 185 ? 2.127 10.922 11.544 1.00 86.06 185 PHE A C 1
ATOM 1495 O O . PHE A 1 185 ? 1.949 12.026 12.068 1.00 86.06 185 PHE A O 1
ATOM 1502 N N . PRO A 1 186 ? 1.701 9.799 12.140 1.00 86.00 186 PRO A N 1
ATOM 1503 C CA . PRO A 1 186 ? 1.067 9.800 13.453 1.00 86.00 186 PRO A CA 1
ATOM 1504 C C . PRO A 1 186 ? 2.085 10.035 14.579 1.00 86.00 186 PRO A C 1
ATOM 1506 O O . PRO A 1 186 ? 3.262 9.669 14.456 1.00 86.00 186 PRO A O 1
ATOM 1509 N N . ASP A 1 187 ? 1.626 10.660 15.667 1.00 83.38 187 ASP A N 1
ATOM 1510 C CA . ASP A 1 187 ? 2.460 10.981 16.835 1.00 83.38 187 ASP A CA 1
ATOM 1511 C C . ASP A 1 187 ? 2.741 9.742 17.709 1.00 83.38 187 ASP A C 1
ATOM 1513 O O . ASP A 1 187 ? 3.848 9.602 18.232 1.00 83.38 187 ASP A O 1
ATOM 1517 N N . ASP A 1 188 ? 1.790 8.805 17.829 1.00 87.12 188 ASP A N 1
ATOM 1518 C CA . ASP A 1 188 ? 1.999 7.533 18.538 1.00 87.12 188 ASP A CA 1
ATOM 1519 C C . ASP A 1 188 ? 2.999 6.664 17.772 1.00 87.12 188 ASP A C 1
ATOM 1521 O O . ASP A 1 188 ? 2.756 6.331 16.619 1.00 87.12 188 ASP A O 1
ATOM 1525 N N . ARG A 1 189 ? 4.098 6.243 18.410 1.00 87.62 189 ARG A N 1
ATOM 1526 C CA . ARG A 1 189 ? 5.148 5.382 17.832 1.00 87.62 189 ARG A CA 1
ATOM 1527 C C . ARG A 1 189 ? 4.642 4.036 17.301 1.00 87.62 189 ARG A C 1
ATOM 1529 O O . ARG A 1 189 ? 5.246 3.492 16.378 1.00 87.62 189 ARG A O 1
ATOM 1536 N N . ASN A 1 190 ? 3.578 3.492 17.879 1.00 88.25 190 ASN A N 1
ATOM 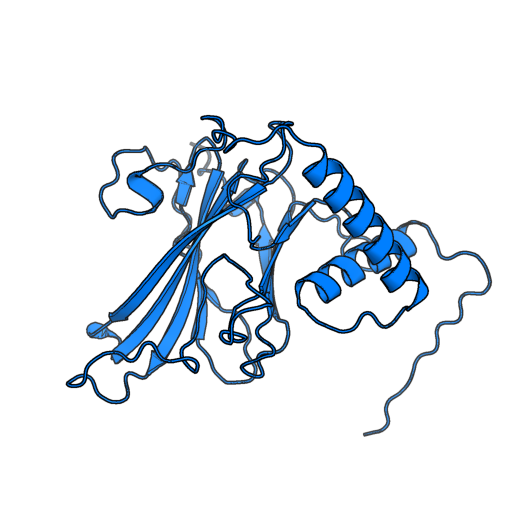1537 C CA . ASN A 1 190 ? 3.047 2.180 17.511 1.00 88.25 190 ASN A CA 1
ATOM 1538 C C . ASN A 1 190 ? 2.043 2.247 16.359 1.00 88.25 190 ASN A C 1
ATOM 1540 O O . ASN A 1 190 ? 1.726 1.213 15.769 1.00 88.25 190 ASN A O 1
ATOM 1544 N N . GLU A 1 191 ? 1.548 3.440 16.028 1.00 89.75 191 GLU A N 1
ATOM 1545 C CA . GLU A 1 191 ? 0.580 3.608 14.955 1.00 89.75 191 GLU A CA 1
ATOM 1546 C C . GLU A 1 191 ? 1.261 3.415 13.585 1.00 89.75 191 GLU A C 1
ATOM 1548 O O . GLU A 1 191 ? 2.283 4.064 13.303 1.00 89.75 191 GLU A O 1
ATOM 1553 N N . PRO A 1 192 ? 0.745 2.511 12.729 1.00 91.12 192 PRO A N 1
ATOM 1554 C CA . PRO A 1 192 ? 1.302 2.275 11.406 1.00 91.12 192 PRO A CA 1
ATOM 1555 C C . PRO A 1 192 ? 1.238 3.512 10.510 1.00 91.12 192 PRO A C 1
ATOM 1557 O O . PRO A 1 192 ? 0.233 4.214 10.447 1.00 91.12 192 PRO A O 1
ATOM 1560 N N . TRP A 1 193 ? 2.303 3.735 9.751 1.00 90.75 193 TRP A N 1
ATOM 1561 C CA . TRP A 1 193 ? 2.412 4.821 8.792 1.00 90.75 193 TRP A CA 1
ATOM 1562 C C . TRP A 1 193 ? 3.102 4.344 7.522 1.00 90.75 193 TRP A C 1
ATOM 1564 O O . TRP A 1 193 ? 4.181 3.752 7.571 1.00 90.75 193 TRP A O 1
ATOM 1574 N N . LEU A 1 194 ? 2.475 4.619 6.380 1.00 90.19 194 LEU A N 1
ATOM 1575 C CA . LEU A 1 194 ? 3.016 4.308 5.066 1.00 90.19 194 LEU A CA 1
ATOM 1576 C C . LEU A 1 194 ? 3.599 5.582 4.460 1.00 90.19 194 LEU A C 1
ATOM 1578 O O . LEU A 1 194 ? 2.870 6.479 4.034 1.00 90.19 194 LEU A O 1
ATOM 1582 N N . SER A 1 195 ? 4.923 5.650 4.403 1.00 86.38 195 SER A N 1
ATOM 1583 C CA . SER A 1 195 ? 5.629 6.740 3.746 1.00 86.38 195 SER A CA 1
ATOM 1584 C C . SER A 1 195 ? 5.964 6.369 2.302 1.00 86.38 195 SER A C 1
ATOM 1586 O O . SER A 1 195 ? 6.451 5.279 1.999 1.00 86.38 195 SER A O 1
ATOM 1588 N N . GLY A 1 196 ? 5.683 7.292 1.387 1.00 77.25 196 GLY A N 1
ATOM 1589 C CA . GLY A 1 196 ? 6.036 7.148 -0.019 1.00 77.25 196 GLY A CA 1
ATOM 1590 C C . GLY A 1 196 ? 7.473 7.575 -0.305 1.00 77.25 196 GLY A C 1
ATOM 1591 O O . GLY A 1 196 ? 7.893 8.650 0.135 1.00 77.25 196 GLY A O 1
ATOM 1592 N N . GLY A 1 197 ? 8.219 6.747 -1.030 1.00 73.75 197 GLY A N 1
ATOM 1593 C CA . GLY A 1 197 ? 9.591 6.974 -1.488 1.00 73.75 197 GLY A CA 1
ATOM 1594 C C . GLY A 1 197 ? 9.672 7.643 -2.861 1.00 73.75 197 GLY A C 1
ATOM 1595 O O . GLY A 1 197 ? 8.804 8.425 -3.230 1.00 73.75 197 GLY A O 1
ATOM 1596 N N . GLY A 1 198 ? 10.751 7.383 -3.596 1.00 76.25 198 GLY A N 1
ATOM 1597 C CA . GLY A 1 198 ? 10.869 7.787 -4.998 1.00 76.25 198 GLY A CA 1
ATOM 1598 C C . GLY A 1 198 ? 10.163 6.811 -5.938 1.00 76.25 198 GLY A C 1
ATOM 1599 O O . GLY A 1 198 ? 9.794 5.701 -5.550 1.00 76.25 198 GLY A O 1
ATOM 1600 N N . ASP A 1 199 ? 10.018 7.223 -7.186 1.00 82.06 199 ASP A N 1
ATOM 1601 C CA . ASP A 1 199 ? 9.655 6.378 -8.311 1.00 82.06 199 ASP A CA 1
ATOM 1602 C C . ASP A 1 199 ? 10.728 6.470 -9.399 1.00 82.06 199 ASP A C 1
ATOM 1604 O O . ASP A 1 199 ? 11.445 7.464 -9.519 1.00 82.06 199 ASP A O 1
ATOM 1608 N N . SER A 1 200 ? 10.888 5.394 -10.161 1.00 85.56 200 SER A N 1
ATOM 1609 C CA . SER A 1 200 ? 11.826 5.330 -11.278 1.00 85.56 200 SER A CA 1
ATOM 1610 C C . SER A 1 200 ? 11.244 4.504 -12.414 1.00 85.56 200 SER A C 1
ATOM 1612 O O . SER A 1 200 ? 10.409 3.623 -12.206 1.00 85.56 200 SER A O 1
ATOM 1614 N N . ARG A 1 201 ? 11.691 4.797 -13.633 1.00 87.31 201 ARG A N 1
ATOM 1615 C CA . ARG A 1 201 ? 11.344 4.045 -14.836 1.00 87.31 201 ARG A CA 1
ATOM 1616 C C . ARG A 1 201 ? 12.608 3.837 -15.649 1.00 87.31 201 ARG A C 1
ATOM 1618 O O . ARG A 1 201 ? 13.347 4.791 -15.888 1.00 87.31 201 ARG A O 1
ATOM 1625 N N . GLY A 1 202 ? 12.878 2.602 -16.044 1.00 88.94 202 GLY A N 1
ATOM 1626 C CA . GLY A 1 202 ? 14.124 2.261 -16.717 1.00 88.94 202 GLY A CA 1
ATOM 1627 C C . GLY A 1 202 ? 14.034 0.960 -17.495 1.00 88.94 202 GLY A C 1
ATOM 1628 O O . GLY A 1 202 ? 13.169 0.126 -17.243 1.00 88.94 202 GLY A O 1
ATOM 1629 N N . ARG A 1 203 ? 14.950 0.782 -18.447 1.00 91.38 203 ARG A N 1
ATOM 1630 C CA . ARG A 1 203 ? 15.086 -0.476 -19.184 1.00 91.38 203 ARG A CA 1
ATOM 1631 C C . ARG A 1 203 ? 15.803 -1.519 -18.351 1.00 91.38 203 ARG A C 1
ATOM 1633 O O . ARG A 1 203 ? 16.867 -1.249 -17.795 1.00 91.38 203 ARG A O 1
ATOM 1640 N N . VAL A 1 204 ? 15.266 -2.730 -18.374 1.00 90.81 204 VAL A N 1
ATOM 1641 C CA . VAL A 1 204 ? 15.898 -3.934 -17.839 1.00 90.81 204 VAL A CA 1
ATOM 1642 C C . VAL A 1 204 ? 16.256 -4.805 -19.042 1.00 90.81 204 VAL A C 1
ATOM 1644 O O . VAL A 1 204 ? 15.444 -5.591 -19.527 1.00 90.81 204 VAL A O 1
ATOM 1647 N N . ARG A 1 205 ? 17.445 -4.547 -19.612 1.00 85.44 205 ARG A N 1
ATOM 1648 C CA . ARG A 1 205 ? 17.864 -5.047 -20.938 1.00 85.44 205 ARG A CA 1
ATOM 1649 C C . ARG A 1 205 ? 17.898 -6.571 -21.022 1.00 85.44 205 ARG A C 1
ATOM 1651 O O . ARG A 1 205 ? 17.525 -7.126 -22.045 1.00 85.44 205 ARG A O 1
ATOM 1658 N N . ASP A 1 206 ? 18.328 -7.221 -19.952 1.00 87.50 206 ASP A N 1
ATOM 1659 C CA . ASP A 1 206 ? 18.371 -8.675 -19.792 1.00 87.50 206 ASP A CA 1
ATOM 1660 C C . ASP A 1 206 ? 16.983 -9.324 -19.851 1.00 87.50 206 ASP A C 1
ATOM 1662 O O . ASP A 1 206 ? 16.860 -10.477 -20.255 1.00 87.50 206 ASP A O 1
ATOM 1666 N N . LEU A 1 207 ? 15.939 -8.574 -19.498 1.00 86.38 207 LEU A N 1
ATOM 1667 C CA . LEU A 1 207 ? 14.553 -9.031 -19.547 1.00 86.38 207 LEU A CA 1
ATOM 1668 C C . LEU A 1 207 ? 13.786 -8.508 -20.771 1.00 86.38 207 LEU A C 1
ATOM 1670 O O . LEU A 1 207 ? 12.667 -8.955 -21.004 1.00 86.38 207 LEU A O 1
ATOM 1674 N N . GLY A 1 208 ? 14.349 -7.571 -21.543 1.00 89.06 208 GLY A N 1
ATOM 1675 C CA . GLY A 1 208 ? 13.662 -6.949 -22.682 1.00 89.06 208 GLY A CA 1
ATOM 1676 C C . GLY A 1 208 ? 12.403 -6.165 -22.287 1.00 89.06 208 GLY A C 1
ATOM 1677 O O . GLY A 1 208 ? 11.442 -6.113 -23.052 1.00 89.06 208 GLY A O 1
ATOM 1678 N N . VAL A 1 209 ? 12.383 -5.593 -21.078 1.00 92.12 209 VAL A N 1
ATOM 1679 C CA . VAL A 1 209 ? 11.224 -4.871 -20.527 1.00 92.12 209 VAL A CA 1
ATOM 1680 C C . VAL A 1 209 ? 11.586 -3.461 -20.082 1.00 92.12 209 VAL A C 1
ATOM 1682 O O . VAL A 1 209 ? 12.731 -3.164 -19.720 1.00 92.12 209 VAL A O 1
ATOM 1685 N N . ILE A 1 210 ? 10.570 -2.607 -20.026 1.00 90.94 210 ILE A N 1
ATOM 1686 C CA . ILE A 1 210 ? 10.598 -1.365 -19.264 1.00 90.94 210 ILE A CA 1
ATOM 1687 C C . ILE A 1 210 ? 10.033 -1.662 -17.872 1.00 90.94 210 ILE A C 1
ATOM 1689 O O . ILE A 1 210 ? 8.931 -2.189 -17.724 1.00 90.94 210 ILE A O 1
ATOM 1693 N N . GLU A 1 211 ? 10.805 -1.342 -16.836 1.00 92.06 211 GLU A N 1
ATOM 1694 C CA . GLU A 1 211 ? 10.412 -1.479 -15.437 1.00 92.06 211 GLU A CA 1
ATOM 1695 C C . GLU A 1 211 ? 10.038 -0.104 -14.881 1.00 92.06 211 GLU A C 1
ATOM 1697 O O . GLU A 1 211 ? 10.867 0.807 -14.856 1.00 92.06 211 GLU A O 1
ATOM 1702 N N . THR A 1 212 ? 8.799 0.036 -14.411 1.00 90.06 212 THR A N 1
ATOM 1703 C CA . THR A 1 212 ? 8.376 1.142 -13.545 1.00 90.06 212 THR A CA 1
ATOM 1704 C C . THR A 1 212 ? 8.377 0.660 -12.111 1.00 90.06 212 THR A C 1
ATOM 1706 O O . THR A 1 212 ? 7.848 -0.408 -11.807 1.00 90.06 212 THR A O 1
ATOM 1709 N N . ARG A 1 213 ? 8.947 1.456 -11.216 1.00 89.62 213 ARG A N 1
ATOM 1710 C CA . ARG A 1 213 ? 9.127 1.114 -9.812 1.00 89.62 213 ARG A CA 1
ATOM 1711 C C . ARG A 1 213 ? 8.711 2.271 -8.926 1.00 89.62 213 ARG A C 1
ATOM 1713 O O . ARG A 1 213 ? 9.032 3.416 -9.227 1.00 89.62 213 ARG A O 1
ATOM 1720 N N . ALA A 1 214 ? 8.081 1.962 -7.801 1.00 88.75 214 ALA A N 1
ATOM 1721 C CA . ALA A 1 214 ? 7.917 2.903 -6.705 1.00 88.75 214 ALA A CA 1
ATOM 1722 C C . ALA A 1 214 ? 8.261 2.270 -5.364 1.00 88.75 214 ALA A C 1
ATOM 1724 O O . ALA A 1 214 ? 7.886 1.131 -5.084 1.00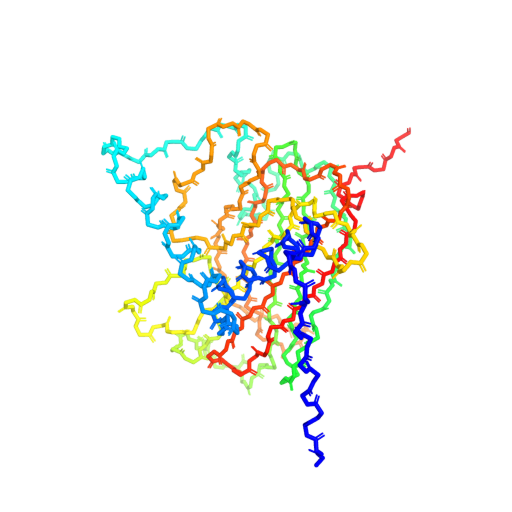 88.75 214 ALA A O 1
ATOM 1725 N N . HIS A 1 215 ? 8.949 3.060 -4.552 1.00 88.38 215 HIS A N 1
ATOM 1726 C CA . HIS A 1 215 ? 9.461 2.674 -3.250 1.00 88.38 215 HIS A CA 1
ATOM 1727 C C . HIS A 1 215 ? 8.492 3.106 -2.150 1.00 88.38 215 HIS A C 1
ATOM 1729 O O . HIS A 1 215 ? 8.015 4.243 -2.142 1.00 88.38 215 HIS A O 1
ATOM 1735 N N . TYR A 1 216 ? 8.241 2.229 -1.187 1.00 90.38 216 TYR A N 1
ATOM 1736 C CA . TYR A 1 216 ? 7.374 2.484 -0.042 1.00 90.38 216 TYR A CA 1
ATOM 1737 C C . TYR A 1 216 ? 8.025 2.010 1.250 1.00 90.38 216 TYR A C 1
ATOM 1739 O O . TYR A 1 216 ? 8.689 0.978 1.277 1.00 90.38 216 TYR A O 1
ATOM 1747 N N . PHE A 1 217 ? 7.815 2.757 2.331 1.00 91.19 217 PHE A N 1
ATOM 1748 C CA . PHE A 1 217 ? 8.362 2.417 3.637 1.00 91.19 217 PHE A CA 1
ATOM 1749 C C . PHE A 1 217 ? 7.278 2.475 4.709 1.00 91.19 217 PHE A C 1
ATOM 1751 O O . PHE A 1 217 ? 6.677 3.526 4.945 1.00 91.19 217 PHE A O 1
ATOM 1758 N N . LEU A 1 218 ? 7.035 1.331 5.340 1.00 91.81 218 LEU A N 1
ATOM 1759 C CA . LEU A 1 218 ? 6.048 1.127 6.390 1.00 91.81 218 LEU A CA 1
ATOM 1760 C C . LEU A 1 218 ? 6.720 1.150 7.762 1.00 91.81 218 LEU A C 1
ATOM 1762 O O . LEU A 1 218 ? 7.609 0.342 8.019 1.00 91.81 218 LEU A O 1
ATOM 1766 N N . SER A 1 219 ? 6.262 2.026 8.653 1.00 91.31 219 SER A N 1
ATOM 1767 C CA . SER A 1 219 ? 6.792 2.149 10.014 1.00 91.31 219 SER A CA 1
ATOM 1768 C C . SER A 1 219 ? 5.670 2.141 11.063 1.00 91.31 219 SER A C 1
ATOM 1770 O O . SER A 1 219 ? 4.701 2.885 10.896 1.00 91.31 219 SER A O 1
ATOM 1772 N N . PRO A 1 220 ? 5.785 1.366 12.159 1.00 91.88 220 PRO A N 1
ATOM 1773 C CA . PRO A 1 220 ? 6.866 0.419 12.458 1.00 91.88 220 PRO A CA 1
ATOM 1774 C C . PRO A 1 220 ? 6.748 -0.886 11.646 1.00 91.88 220 PRO A C 1
ATOM 1776 O O . PRO A 1 220 ? 5.800 -1.076 10.882 1.00 91.88 220 PRO A O 1
ATOM 1779 N N . VAL A 1 221 ? 7.701 -1.808 11.830 1.00 91.06 221 VAL A N 1
ATOM 1780 C CA . VAL A 1 221 ? 7.614 -3.170 11.275 1.00 91.06 221 VAL A CA 1
ATOM 1781 C C . VAL A 1 221 ? 6.337 -3.852 11.790 1.00 91.06 221 VAL A C 1
ATOM 1783 O O . VAL A 1 221 ? 6.162 -3.966 13.007 1.00 91.06 221 VAL A O 1
ATOM 1786 N N . PRO A 1 222 ? 5.446 -4.353 10.914 1.00 88.62 222 PRO A N 1
ATOM 1787 C CA . PRO A 1 222 ? 4.294 -5.131 11.346 1.00 88.62 222 PRO A CA 1
ATOM 1788 C C . PRO A 1 222 ? 4.747 -6.385 12.084 1.00 88.62 222 PRO A C 1
ATOM 1790 O O . PRO A 1 222 ? 5.493 -7.203 11.550 1.00 88.62 222 PRO A O 1
ATOM 1793 N N . THR A 1 223 ? 4.274 -6.561 13.315 1.00 77.25 223 THR A N 1
ATOM 1794 C CA . THR A 1 223 ? 4.667 -7.707 14.145 1.00 77.25 223 THR A CA 1
ATOM 1795 C C . THR A 1 223 ? 3.587 -8.775 14.253 1.00 77.25 223 THR A C 1
ATOM 1797 O O . THR A 1 223 ? 3.901 -9.880 14.694 1.00 77.25 223 THR A O 1
ATOM 1800 N N . LYS A 1 224 ? 2.335 -8.504 13.864 1.00 78.38 224 LYS A N 1
ATOM 1801 C CA . LYS A 1 224 ? 1.197 -9.409 14.094 1.00 78.38 224 LYS A CA 1
ATOM 1802 C C . LYS A 1 224 ? 0.423 -9.712 12.809 1.00 78.38 224 LYS A C 1
ATOM 1804 O O . LYS A 1 224 ? 0.314 -8.870 11.927 1.00 78.38 224 LYS A O 1
ATOM 1809 N N . SER A 1 225 ? -0.163 -10.912 12.770 1.00 84.50 225 SER A N 1
ATOM 1810 C CA . SER A 1 225 ? -1.172 -11.333 11.788 1.00 84.50 225 SER A CA 1
ATOM 1811 C C . SER A 1 225 ? -0.697 -11.213 10.327 1.00 84.50 225 SER A C 1
ATOM 1813 O O . SER A 1 225 ? 0.371 -11.719 9.963 1.00 84.50 225 SER A O 1
ATOM 1815 N N . ILE A 1 226 ? -1.519 -10.587 9.495 1.00 88.31 226 ILE A N 1
ATOM 1816 C CA . ILE A 1 226 ? -1.427 -10.509 8.047 1.00 88.31 226 ILE A CA 1
ATOM 1817 C C . ILE A 1 226 ? -1.160 -9.058 7.646 1.00 88.31 226 ILE A C 1
ATOM 1819 O O . ILE A 1 226 ? -1.588 -8.106 8.305 1.00 88.31 226 ILE A O 1
ATOM 1823 N N . VAL A 1 227 ? -0.433 -8.896 6.551 1.00 91.00 227 VAL A N 1
ATOM 1824 C CA . VAL A 1 227 ? -0.367 -7.657 5.790 1.00 91.00 227 VAL A CA 1
ATOM 1825 C C . VAL A 1 227 ? -1.082 -7.918 4.474 1.00 91.00 227 VAL A C 1
ATOM 1827 O O . VAL A 1 227 ? -0.695 -8.815 3.723 1.00 91.00 227 VAL A O 1
ATOM 1830 N N . GLN A 1 228 ? -2.138 -7.153 4.212 1.00 92.88 228 GLN A N 1
ATOM 1831 C CA . GLN A 1 228 ? -2.832 -7.191 2.933 1.00 92.88 228 GLN A CA 1
ATOM 1832 C C . GLN A 1 228 ? -2.442 -5.961 2.125 1.00 92.88 228 GLN A C 1
ATOM 1834 O O . GLN A 1 228 ? -2.602 -4.829 2.585 1.00 92.88 228 GLN A O 1
ATOM 1839 N N . VAL A 1 229 ? -1.936 -6.196 0.920 1.00 92.69 229 VAL A N 1
ATOM 1840 C CA . VAL A 1 229 ? -1.563 -5.149 -0.027 1.00 92.69 229 VAL A CA 1
ATOM 1841 C C . VAL A 1 229 ? -2.580 -5.172 -1.149 1.00 92.69 229 VAL A C 1
ATOM 1843 O O . VAL A 1 229 ? -2.694 -6.163 -1.865 1.00 92.69 229 VAL A O 1
ATOM 1846 N N . THR A 1 230 ? -3.309 -4.081 -1.305 1.00 91.31 230 THR A N 1
ATOM 1847 C CA . THR A 1 230 ? -4.328 -3.912 -2.332 1.00 91.31 230 THR A CA 1
ATOM 1848 C C . THR A 1 230 ? -3.892 -2.808 -3.275 1.00 91.31 230 THR A C 1
ATOM 1850 O O . THR A 1 230 ? -3.459 -1.741 -2.846 1.00 91.31 230 THR A O 1
ATOM 1853 N N . VAL A 1 231 ? -4.005 -3.071 -4.569 1.00 89.75 231 VAL A N 1
ATOM 1854 C CA . VAL A 1 231 ? -3.713 -2.106 -5.623 1.00 89.75 231 VAL A CA 1
ATOM 1855 C C . VAL A 1 231 ? -4.941 -1.924 -6.497 1.00 89.75 231 VAL A C 1
ATOM 1857 O O . VAL A 1 231 ? -5.614 -2.890 -6.858 1.00 89.75 231 VAL A O 1
ATOM 1860 N N . ALA A 1 232 ? -5.233 -0.677 -6.843 1.00 84.56 232 ALA A N 1
ATOM 1861 C CA . ALA A 1 232 ? -6.264 -0.333 -7.807 1.00 84.56 232 ALA A CA 1
ATOM 1862 C C . ALA A 1 232 ? -5.711 0.687 -8.795 1.00 84.56 232 ALA A C 1
ATOM 1864 O O . ALA A 1 232 ? -5.016 1.632 -8.407 1.00 84.56 232 ALA A O 1
ATOM 1865 N N . TYR A 1 233 ? -6.013 0.484 -10.076 1.00 79.44 233 TYR A N 1
ATOM 1866 C CA . TYR A 1 233 ? -5.599 1.405 -11.124 1.00 79.44 233 TYR A CA 1
ATOM 1867 C C . TYR A 1 233 ? -6.711 1.559 -12.174 1.00 79.44 233 TYR A C 1
ATOM 1869 O O . TYR A 1 233 ? -6.542 1.156 -13.330 1.00 79.44 233 TYR A O 1
ATOM 1877 N N . PRO A 1 234 ? -7.882 2.084 -11.762 1.00 73.50 234 PRO A N 1
ATOM 1878 C CA . PRO A 1 234 ? -9.079 2.123 -12.599 1.00 73.50 234 PRO A CA 1
ATOM 1879 C C . PRO A 1 234 ? -8.855 2.889 -13.906 1.00 73.50 234 PRO A C 1
ATOM 1881 O O . PRO A 1 234 ? -9.432 2.538 -14.931 1.00 73.50 234 PRO A O 1
ATOM 1884 N N . GLU A 1 235 ? -7.956 3.873 -13.914 1.00 71.44 235 GLU A N 1
ATOM 1885 C CA . GLU A 1 235 ? -7.623 4.660 -15.102 1.00 71.44 235 GLU A CA 1
ATOM 1886 C C . GLU A 1 235 ? -6.882 3.860 -16.187 1.00 71.44 235 GLU A C 1
ATOM 1888 O O . GLU A 1 235 ? -6.885 4.274 -17.341 1.00 71.44 235 GLU A O 1
ATOM 1893 N N . PHE A 1 236 ? -6.316 2.695 -15.847 1.00 70.25 236 PHE A N 1
ATOM 1894 C CA . PHE A 1 236 ? -5.729 1.725 -16.790 1.00 70.25 236 PHE A CA 1
ATOM 1895 C C . PHE A 1 236 ? -6.579 0.463 -16.945 1.00 70.25 236 PHE A C 1
ATOM 1897 O O . PHE A 1 236 ? -6.103 -0.572 -17.418 1.00 70.25 236 PHE A O 1
ATOM 1904 N N . GLY A 1 237 ? -7.834 0.508 -16.490 1.00 74.19 237 GLY A N 1
ATOM 1905 C CA . GLY A 1 237 ? -8.722 -0.649 -16.505 1.00 74.19 237 GLY A CA 1
ATOM 1906 C C . GLY A 1 237 ? -8.261 -1.795 -15.598 1.00 74.19 237 GLY A C 1
ATOM 1907 O O . GLY A 1 237 ? -8.746 -2.919 -15.759 1.00 74.19 237 GLY A O 1
ATOM 1908 N N . LEU A 1 238 ? -7.342 -1.543 -14.656 1.00 78.56 238 LEU A N 1
ATOM 1909 C CA . LEU A 1 238 ? -6.944 -2.527 -13.656 1.00 78.56 238 LEU A CA 1
ATOM 1910 C C . LEU A 1 238 ? -7.993 -2.553 -12.544 1.00 78.56 238 LEU A C 1
ATOM 1912 O O . LEU A 1 238 ? -8.119 -1.596 -11.772 1.00 78.56 238 LEU A O 1
ATOM 1916 N N . LYS A 1 239 ? -8.712 -3.672 -12.442 1.00 83.62 239 LYS A N 1
ATOM 1917 C CA . LYS A 1 239 ? -9.611 -3.919 -11.308 1.00 83.62 239 LYS A CA 1
ATOM 1918 C C . LYS A 1 239 ? -8.812 -4.012 -10.012 1.00 83.62 239 LYS A C 1
ATOM 1920 O O . LYS A 1 239 ? -7.667 -4.465 -10.025 1.00 83.62 239 LYS A O 1
ATOM 1925 N N . THR A 1 240 ? -9.430 -3.633 -8.894 1.00 86.44 240 THR A N 1
ATOM 1926 C CA . THR A 1 240 ? -8.834 -3.834 -7.570 1.00 86.44 240 THR A CA 1
ATOM 1927 C C . THR A 1 240 ? -8.373 -5.283 -7.408 1.00 86.44 240 THR A C 1
ATOM 1929 O O . THR A 1 240 ? -9.145 -6.221 -7.609 1.00 86.44 240 THR A O 1
ATOM 1932 N N . THR A 1 241 ? -7.108 -5.465 -7.043 1.00 89.75 241 THR A N 1
ATOM 1933 C CA . THR A 1 241 ? -6.525 -6.777 -6.756 1.00 89.75 241 THR A CA 1
ATOM 1934 C C . THR A 1 241 ? -5.665 -6.692 -5.508 1.00 89.75 241 THR A C 1
ATOM 1936 O O . THR A 1 241 ? -5.041 -5.668 -5.231 1.00 89.75 241 THR A O 1
ATOM 1939 N N . SER A 1 242 ? -5.598 -7.797 -4.774 1.00 92.00 242 SER A N 1
ATOM 1940 C CA . SER A 1 242 ? -4.893 -7.864 -3.501 1.00 92.00 242 SER A CA 1
ATOM 1941 C C . SER A 1 242 ? -3.962 -9.061 -3.446 1.00 92.00 242 SER A C 1
ATOM 1943 O O . SER A 1 242 ? -4.207 -10.097 -4.065 1.00 92.00 242 SER A O 1
ATOM 1945 N N . ILE A 1 243 ? -2.906 -8.910 -2.663 1.00 94.00 243 ILE A N 1
ATOM 1946 C CA . ILE A 1 243 ? -2.074 -9.999 -2.172 1.00 94.00 243 ILE A CA 1
ATOM 1947 C C . ILE A 1 243 ? -2.085 -9.957 -0.647 1.00 94.00 243 ILE A C 1
ATOM 1949 O O . ILE A 1 243 ? -2.320 -8.909 -0.039 1.00 94.00 243 ILE A O 1
ATOM 1953 N N . GLU A 1 244 ? -1.791 -11.088 -0.025 1.00 93.12 244 GLU A N 1
ATOM 1954 C CA . GLU A 1 244 ? -1.641 -11.184 1.420 1.00 93.12 244 GLU A CA 1
ATOM 1955 C C . GLU A 1 244 ? -0.381 -11.968 1.770 1.00 93.12 244 GLU A C 1
ATOM 1957 O O . GLU A 1 244 ? 0.017 -12.900 1.067 1.00 93.12 244 GLU A O 1
ATOM 1962 N N . PHE A 1 245 ? 0.269 -11.567 2.857 1.00 91.31 245 PHE A N 1
ATOM 1963 C CA . PHE A 1 245 ? 1.374 -12.315 3.435 1.00 91.31 245 PHE A CA 1
ATOM 1964 C C . PHE A 1 245 ? 1.400 -12.146 4.954 1.00 91.31 245 PHE A C 1
ATOM 1966 O O . PHE A 1 245 ? 0.946 -11.142 5.504 1.00 91.31 245 PHE A O 1
ATOM 1973 N N . TYR A 1 246 ? 1.947 -13.136 5.655 1.00 91.56 246 TYR A N 1
ATOM 1974 C CA . TYR A 1 246 ? 2.068 -13.078 7.107 1.00 91.56 246 TYR A CA 1
ATOM 1975 C C . TYR A 1 246 ? 3.172 -12.112 7.530 1.00 91.56 246 TYR A C 1
ATOM 1977 O O . TYR A 1 246 ? 4.285 -12.163 7.006 1.00 91.56 246 TYR A O 1
ATOM 1985 N N . ALA A 1 247 ? 2.911 -11.309 8.563 1.00 90.06 247 ALA A N 1
ATOM 1986 C CA . ALA A 1 247 ? 3.909 -10.428 9.174 1.00 90.06 247 ALA A CA 1
ATOM 1987 C C . ALA A 1 247 ? 5.139 -11.199 9.697 1.00 90.06 247 ALA A C 1
ATOM 1989 O O . ALA A 1 247 ? 6.231 -10.649 9.809 1.00 90.06 247 ALA A O 1
ATOM 1990 N N . ALA A 1 248 ? 4.989 -12.501 9.973 1.00 88.88 248 ALA A N 1
ATOM 1991 C CA . ALA A 1 248 ? 6.096 -13.389 10.317 1.00 88.88 248 ALA A CA 1
ATOM 1992 C C . ALA A 1 248 ? 7.188 -13.452 9.231 1.00 88.88 248 ALA A C 1
ATOM 1994 O O . ALA A 1 248 ? 8.353 -13.613 9.580 1.00 88.88 248 ALA A O 1
ATOM 1995 N N . ASN A 1 249 ? 6.840 -13.248 7.953 1.00 87.75 249 ASN A N 1
ATOM 1996 C CA . ASN A 1 249 ? 7.800 -13.207 6.842 1.00 87.75 249 ASN A CA 1
ATOM 1997 C C . ASN A 1 249 ? 8.734 -11.988 6.898 1.00 87.75 249 ASN A C 1
ATOM 1999 O O . ASN A 1 249 ? 9.712 -11.941 6.164 1.00 87.75 249 ASN A O 1
ATOM 2003 N N . LEU A 1 250 ? 8.425 -10.990 7.732 1.00 89.38 250 LEU A N 1
ATOM 2004 C CA . LEU A 1 250 ? 9.238 -9.786 7.921 1.00 89.38 250 LEU A CA 1
ATOM 2005 C C . LEU A 1 250 ? 10.177 -9.913 9.127 1.00 89.38 250 LEU A C 1
ATOM 2007 O O . LEU A 1 250 ? 10.900 -8.976 9.449 1.00 89.38 250 LEU A O 1
ATOM 2011 N N . ARG A 1 251 ? 10.153 -11.042 9.840 1.00 84.75 251 ARG A N 1
ATOM 2012 C CA . ARG A 1 251 ? 11.012 -11.254 11.005 1.00 84.75 251 ARG A CA 1
ATOM 2013 C C . ARG A 1 251 ? 12.339 -11.870 10.563 1.00 84.75 251 ARG A C 1
ATOM 2015 O O . ARG A 1 251 ? 12.318 -12.795 9.753 1.00 84.75 251 ARG A O 1
ATOM 2022 N N . PRO A 1 252 ? 13.477 -11.445 11.138 1.00 77.00 252 PRO A N 1
ATOM 2023 C CA . PRO A 1 252 ? 14.723 -12.175 10.969 1.00 77.00 252 PRO A CA 1
ATOM 2024 C C . PRO A 1 252 ? 14.545 -13.634 11.426 1.00 77.00 252 PRO A C 1
ATOM 2026 O O . PRO A 1 252 ? 13.832 -13.878 12.410 1.00 77.00 252 PRO A O 1
ATOM 2029 N N . PRO A 1 253 ? 15.181 -14.612 10.760 1.00 69.88 253 PRO A N 1
ATOM 2030 C CA . PRO A 1 253 ? 15.190 -15.986 11.244 1.00 69.88 253 PRO A CA 1
ATOM 2031 C C . PRO A 1 253 ? 15.771 -16.017 12.664 1.00 69.88 253 PRO A C 1
ATOM 2033 O O . PRO A 1 253 ? 16.798 -15.390 12.936 1.00 69.88 253 PRO A O 1
ATOM 2036 N N . ARG A 1 254 ? 15.091 -16.713 13.585 1.00 66.62 254 ARG A N 1
ATOM 2037 C CA . ARG A 1 254 ? 15.614 -16.930 14.941 1.00 66.62 254 ARG A CA 1
ATOM 2038 C C . ARG A 1 254 ? 16.945 -17.679 14.812 1.00 66.62 254 ARG A C 1
ATOM 2040 O O . ARG A 1 254 ? 16.969 -18.728 14.172 1.00 66.62 254 ARG A O 1
ATOM 2047 N N . ARG A 1 255 ? 18.017 -17.093 15.351 1.00 48.16 255 ARG A N 1
ATOM 2048 C CA . ARG A 1 255 ? 19.312 -17.765 15.513 1.00 48.16 255 ARG A CA 1
ATOM 2049 C C . ARG A 1 255 ? 19.214 -18.846 16.579 1.00 48.16 255 ARG A C 1
ATOM 2051 O O . ARG A 1 255 ? 18.436 -18.632 17.538 1.00 48.16 255 ARG A O 1
#

Solvent-accessible surface area (backbone atoms only — not comparable to full-atom values): 14934 Å² total; per-residue (Å²): 134,85,82,79,79,78,81,81,77,70,89,66,85,73,56,70,69,54,52,42,21,52,54,40,50,41,52,53,30,51,68,45,73,43,86,56,88,51,67,67,60,48,52,51,54,49,50,55,49,48,53,53,51,51,61,57,67,71,49,76,93,70,87,59,78,75,52,75,73,59,47,74,57,77,32,76,84,46,97,55,78,82,54,78,70,68,34,68,46,94,49,73,48,72,48,76,54,86,80,75,54,49,35,30,46,26,74,35,37,23,41,94,41,17,34,39,32,30,44,38,39,43,44,78,47,92,54,89,85,58,82,86,83,82,56,71,87,41,86,36,61,41,31,62,65,52,91,90,46,93,58,69,43,49,48,28,46,37,39,35,42,41,41,43,82,51,99,84,42,56,23,68,54,51,79,40,51,51,49,71,54,89,61,74,66,71,87,53,78,82,52,78,37,62,42,61,53,61,61,52,73,47,76,41,75,95,75,50,23,36,38,35,33,14,36,36,35,33,19,41,56,65,80,48,62,35,38,36,45,33,42,18,28,66,79,76,68,31,63,77,33,64,48,75,48,53,21,68,66,67,52,60,81,86,128